Protein AF-J9DFH9-F1 (afdb_monomer)

pLDDT: mean 90.62, std 12.13, range [39.78, 98.56]

Secondary structure (DSSP, 8-state):
-------S-----BHHHHHHHHHHHH-TTT-HHHHHHHHHHHHHHHHHH-S-BGGG--HHHHHHHHHHHHHTT--HHHHHHHHHHHHHHHHHHHHHTT-SS--TTSS------TT----PPPPHHHHHHHHHHHHHH--HHHHHHHHHHHH---HHHHTT-BGGGEE-SSSS-EEEE---SS---SSGGG-EEEE--HHHHHHHHHHHTSS-SBTTTTTB-SS-B-HHHHHHHHHHHHTTTS-TT--HHHHHHHHHHHHHHTT--HHHHHHHHTPPPPSGGGSSSS---HHHHHHHHHTT--

Mean predicted aligned error: 6.85 Å

Radius of gyration: 23.59 Å; Cα contacts (8 Å, |Δi|>4): 397; chains: 1; bounding box: 52×54×64 Å

Organism: NCBI:txid1220535

Solvent-accessible surface area (backbone atoms only — not comparable to full-atom values): 17417 Å² total; per-residue (Å²): 134,84,79,74,74,85,78,81,69,85,71,61,50,37,50,66,55,25,46,52,52,37,44,68,74,66,37,74,94,58,52,68,71,50,53,55,48,52,51,52,48,49,53,59,47,31,77,76,68,51,71,49,36,59,78,72,58,40,54,62,58,44,49,52,50,50,50,56,44,46,74,73,64,50,51,44,72,54,50,53,53,46,45,54,51,54,35,54,28,52,46,49,41,33,62,78,65,65,47,98,66,76,63,36,52,74,78,65,84,74,67,88,53,90,76,70,66,75,80,45,55,45,54,70,72,51,51,48,52,54,45,52,52,23,63,76,68,65,42,76,70,30,31,53,52,25,31,31,49,64,43,23,46,54,70,57,57,61,44,55,32,36,52,89,30,54,47,66,95,54,98,71,28,27,36,55,41,65,76,44,96,39,32,79,64,93,49,76,53,46,53,41,71,37,52,45,46,68,54,15,36,55,21,50,55,58,45,67,72,47,91,59,62,38,59,36,56,96,43,23,50,82,84,41,59,42,50,65,61,52,48,50,57,51,35,64,66,40,56,90,71,48,64,92,81,45,46,76,70,10,31,33,47,27,40,55,52,44,39,50,76,72,65,48,54,68,65,60,50,21,57,53,52,33,45,88,76,86,66,88,80,75,80,68,78,96,72,83,55,63,70,64,52,36,59,56,51,65,77,59,59,125

Nearest PDB structures (foldseek):
  6emy-assembly1_A  TM=7.370E-01  e=5.055E-09  Enterococcus faecalis
  6en1-assembly1_A  TM=7.410E-01  e=6.453E-09  Enterococcus faecalis
  6en0-assembly1_A  TM=7.808E-01  e=1.555E-08  Enterococcus faecalis
  6en2-assembly1_B  TM=7.489E-01  e=2.934E-08  Enterococcus faecalis
  6emy-assembly1_B  TM=7.220E-01  e=2.084E-08  Enterococcus faecalis

Structure (mmCIF, N/CA/C/O backbone):
data_AF-J9DFH9-F1
#
_entry.id   AF-J9DFH9-F1
#
loop_
_atom_site.group_PDB
_atom_site.id
_atom_site.type_symbol
_atom_site.label_atom_id
_atom_site.label_alt_id
_atom_site.label_comp_id
_atom_site.label_asym_id
_atom_site.label_entity_id
_atom_site.label_seq_id
_atom_site.pdbx_PDB_ins_code
_atom_site.Cartn_x
_atom_site.Cartn_y
_atom_site.Cartn_z
_atom_site.occupancy
_atom_site.B_iso_or_equiv
_atom_site.auth_seq_id
_atom_site.auth_comp_id
_atom_site.auth_asym_id
_atom_site.auth_atom_id
_atom_site.pdbx_PDB_model_num
ATOM 1 N N . MET A 1 1 ? 8.201 34.189 -31.954 1.00 51.28 1 MET A N 1
ATOM 2 C CA . MET A 1 1 ? 9.478 33.493 -31.706 1.00 51.28 1 MET A CA 1
ATOM 3 C C . MET A 1 1 ? 9.412 32.175 -32.458 1.00 51.28 1 MET A C 1
ATOM 5 O O . MET A 1 1 ? 8.730 31.260 -32.016 1.00 51.28 1 MET A O 1
ATOM 9 N N . THR A 1 2 ? 9.955 32.137 -33.670 1.00 46.00 2 THR A N 1
ATOM 10 C CA . THR A 1 2 ? 10.001 30.929 -34.501 1.00 46.00 2 THR A CA 1
ATOM 11 C C . THR A 1 2 ? 11.041 30.015 -33.870 1.00 46.00 2 THR A C 1
ATOM 13 O O . THR A 1 2 ? 12.208 30.384 -33.808 1.00 46.00 2 THR A O 1
ATOM 16 N N . LEU A 1 3 ? 10.617 28.883 -33.308 1.00 50.91 3 LEU A N 1
ATOM 17 C CA . LEU A 1 3 ? 11.556 27.882 -32.811 1.00 50.91 3 LEU A CA 1
ATOM 18 C C . LEU A 1 3 ? 12.274 27.309 -34.032 1.00 50.91 3 LEU A C 1
ATOM 20 O O . LEU A 1 3 ? 11.642 26.663 -34.870 1.00 50.91 3 LEU A O 1
ATOM 24 N N . GLU A 1 4 ? 13.565 27.610 -34.167 1.00 48.91 4 GLU A N 1
ATOM 25 C CA . GLU A 1 4 ? 14.419 26.957 -35.152 1.00 48.91 4 GLU A CA 1
ATOM 26 C C . GLU A 1 4 ? 14.286 25.442 -34.966 1.00 48.91 4 GLU A C 1
ATOM 28 O O . GLU A 1 4 ? 14.364 24.927 -33.846 1.00 48.91 4 GLU A O 1
ATOM 33 N N . ARG A 1 5 ? 14.015 24.720 -36.060 1.00 56.97 5 ARG A N 1
ATOM 34 C CA . ARG A 1 5 ? 14.072 23.256 -36.030 1.00 56.97 5 ARG A CA 1
ATOM 35 C C . ARG A 1 5 ? 15.487 22.874 -35.598 1.00 56.97 5 ARG A C 1
ATOM 37 O O . ARG A 1 5 ? 16.418 23.389 -36.214 1.00 56.97 5 ARG A O 1
ATOM 44 N N . PRO A 1 6 ? 15.660 21.959 -34.628 1.00 54.62 6 PRO A N 1
ATOM 45 C CA . PRO A 1 6 ? 16.972 21.412 -34.323 1.00 54.62 6 PRO A CA 1
ATOM 46 C C . PRO A 1 6 ? 17.570 20.852 -35.617 1.00 54.62 6 PRO A C 1
ATOM 48 O O . PRO A 1 6 ? 17.045 19.901 -36.203 1.00 54.62 6 PRO A O 1
ATOM 51 N N . THR A 1 7 ? 18.613 21.501 -36.122 1.00 48.03 7 THR A N 1
ATOM 52 C CA . THR A 1 7 ? 19.359 21.043 -37.289 1.00 48.03 7 THR A CA 1
ATOM 53 C C . THR A 1 7 ? 20.142 19.805 -36.877 1.00 48.03 7 THR A C 1
ATOM 55 O O . THR A 1 7 ? 21.057 19.908 -36.070 1.00 48.03 7 THR A O 1
ATOM 58 N N . SER A 1 8 ? 19.767 18.646 -37.425 1.00 45.00 8 SER A N 1
ATOM 59 C CA . SER A 1 8 ? 20.595 17.430 -37.496 1.00 45.00 8 SER A CA 1
ATOM 60 C C . SER A 1 8 ? 21.297 17.001 -36.193 1.00 45.00 8 SER A C 1
ATOM 62 O O . SER A 1 8 ? 22.482 17.241 -36.011 1.00 45.00 8 SER A O 1
ATOM 64 N N . GLY A 1 9 ? 20.555 16.278 -35.350 1.00 47.06 9 GLY A N 1
ATOM 65 C CA . GLY A 1 9 ? 21.024 15.062 -34.678 1.00 47.06 9 GLY A CA 1
ATOM 66 C C . GLY A 1 9 ? 22.214 15.144 -33.718 1.00 47.06 9 GLY A C 1
ATOM 67 O O . GLY A 1 9 ? 23.298 14.687 -34.054 1.00 47.06 9 GLY A O 1
ATOM 68 N N . GLU A 1 10 ? 21.935 15.400 -32.440 1.00 49.69 10 GLU A N 1
ATOM 69 C CA . GLU A 1 10 ? 22.327 14.388 -31.448 1.00 49.69 10 GLU A CA 1
ATOM 70 C C . GLU A 1 10 ? 21.321 13.232 -31.575 1.00 49.69 10 GLU A C 1
ATOM 72 O O . GLU A 1 10 ? 20.357 13.097 -30.824 1.00 49.69 10 GLU A O 1
ATOM 77 N N . THR A 1 11 ? 21.480 12.432 -32.634 1.00 61.00 11 THR A N 1
ATOM 78 C CA . THR A 1 11 ? 20.656 11.242 -32.931 1.00 61.00 11 THR A CA 1
ATOM 79 C C . THR A 1 11 ? 20.915 10.088 -31.964 1.00 61.00 11 THR A C 1
ATOM 81 O O . THR A 1 11 ? 20.328 9.016 -32.099 1.00 61.00 11 THR A O 1
ATOM 84 N N . SER A 1 12 ? 21.796 10.300 -30.992 1.00 76.56 12 SER A N 1
ATOM 85 C CA . SER A 1 12 ? 22.190 9.343 -29.979 1.00 76.56 12 SER A CA 1
ATOM 86 C C . SER A 1 12 ? 21.982 9.969 -28.606 1.00 76.56 12 SER A C 1
ATOM 88 O O . SER A 1 12 ? 22.699 10.884 -28.226 1.00 76.56 12 SER A O 1
ATOM 90 N N . ILE A 1 13 ? 21.008 9.451 -27.867 1.00 92.25 13 ILE A N 1
ATOM 91 C CA . ILE A 1 13 ? 20.879 9.661 -26.424 1.00 92.25 13 ILE A CA 1
ATOM 92 C C . ILE A 1 13 ? 21.312 8.366 -25.741 1.00 92.25 13 ILE A C 1
ATOM 94 O O . ILE A 1 13 ? 20.919 7.288 -26.192 1.00 92.25 13 ILE A O 1
ATOM 98 N N . SER A 1 14 ? 22.149 8.447 -24.714 1.00 94.56 14 SER A N 1
ATOM 99 C CA . SER A 1 14 ? 22.570 7.292 -23.910 1.00 94.56 14 SER A CA 1
ATOM 100 C C . SER A 1 14 ? 21.451 6.806 -22.983 1.00 94.56 14 SER A C 1
ATOM 102 O O . SER A 1 14 ? 20.434 7.480 -22.768 1.00 94.56 14 SER A O 1
ATOM 104 N N . LEU A 1 15 ? 21.620 5.620 -22.402 1.00 93.12 15 LEU A N 1
ATOM 105 C CA . LEU A 1 15 ? 20.680 5.084 -21.420 1.00 93.12 15 LEU A CA 1
ATOM 106 C C . LEU A 1 15 ? 20.637 5.953 -20.150 1.00 93.12 15 LEU A C 1
ATOM 108 O O . LEU A 1 15 ? 19.553 6.180 -19.596 1.00 93.12 15 LEU A O 1
ATOM 112 N N . SER A 1 16 ? 21.789 6.463 -19.712 1.00 93.81 16 SER A N 1
ATOM 113 C CA . SER A 1 16 ? 21.898 7.369 -18.560 1.00 93.81 16 SER A CA 1
ATOM 114 C C . SER A 1 16 ? 21.195 8.708 -18.805 1.00 93.81 16 SER A C 1
ATOM 116 O O . SER A 1 16 ? 20.391 9.150 -17.980 1.00 93.81 16 SER A O 1
ATOM 118 N N . GLU A 1 17 ? 21.393 9.320 -19.973 1.00 95.06 17 GLU A N 1
ATOM 119 C CA . GLU A 1 17 ? 20.710 10.570 -20.337 1.00 95.06 17 GLU A CA 1
ATOM 120 C C . GLU A 1 17 ? 19.197 10.371 -20.497 1.00 95.06 17 GLU A C 1
ATOM 122 O O . GLU A 1 17 ? 18.405 11.225 -20.090 1.00 95.06 17 GLU A O 1
ATOM 127 N N . ALA A 1 18 ? 18.765 9.223 -21.032 1.00 96.19 18 ALA A N 1
ATOM 128 C CA . ALA A 1 18 ? 17.348 8.878 -21.131 1.00 96.19 18 ALA A CA 1
ATOM 129 C C . ALA A 1 18 ? 16.680 8.793 -19.747 1.00 96.19 18 ALA A C 1
ATOM 131 O O . ALA A 1 18 ? 15.532 9.221 -19.573 1.00 96.19 18 ALA A O 1
ATOM 132 N N . LEU A 1 19 ? 17.393 8.268 -18.747 1.00 96.62 19 LEU A N 1
ATOM 133 C CA . LEU A 1 19 ? 16.939 8.260 -17.359 1.00 96.62 19 LEU A CA 1
ATOM 134 C C . LEU A 1 19 ? 16.815 9.682 -16.802 1.00 96.62 19 LEU A C 1
ATOM 136 O O . LEU A 1 19 ? 15.779 10.004 -16.214 1.00 96.62 19 LEU A O 1
ATOM 140 N N . ASP A 1 20 ? 17.816 10.536 -16.999 1.00 96.00 20 ASP A N 1
ATOM 141 C CA . ASP A 1 20 ? 17.774 11.916 -16.506 1.00 96.00 20 ASP A CA 1
ATOM 142 C C . ASP A 1 20 ? 16.657 12.729 -17.182 1.00 96.00 20 ASP A C 1
ATOM 144 O O . ASP A 1 20 ? 15.906 13.440 -16.503 1.00 96.00 20 ASP A O 1
ATOM 148 N N . LEU A 1 21 ? 16.443 12.539 -18.489 1.00 95.50 21 LEU A N 1
ATOM 149 C CA . LEU A 1 21 ? 15.290 13.069 -19.225 1.00 95.50 21 LEU A CA 1
ATOM 150 C C . LEU A 1 21 ? 13.967 12.610 -18.594 1.00 95.50 21 LEU A C 1
ATOM 152 O O . LEU A 1 21 ? 13.071 13.423 -18.340 1.00 95.50 21 LEU A O 1
ATOM 156 N N . TYR A 1 22 ? 13.843 11.315 -18.301 1.00 96.50 22 TYR A N 1
ATOM 157 C CA . TYR A 1 22 ? 12.650 10.748 -17.680 1.00 96.50 22 TYR A CA 1
ATOM 158 C C . TYR A 1 22 ? 12.387 11.315 -16.285 1.00 96.50 22 TYR A C 1
ATOM 160 O O . TYR A 1 22 ? 11.247 11.669 -15.968 1.00 96.50 22 TYR A O 1
ATOM 168 N N . LEU A 1 23 ? 13.418 11.445 -15.455 1.00 95.94 23 LEU A N 1
ATOM 169 C CA . LEU A 1 23 ? 13.294 12.018 -14.117 1.00 95.94 23 LEU A CA 1
ATOM 170 C C . LEU A 1 23 ? 12.928 13.502 -14.174 1.00 95.94 23 LEU A C 1
ATOM 172 O O . LEU A 1 23 ? 12.025 13.928 -13.451 1.00 95.94 23 LEU A O 1
ATOM 176 N N . ARG A 1 24 ? 13.531 14.264 -15.088 1.00 94.88 24 ARG A N 1
ATOM 177 C CA . ARG A 1 24 ? 13.210 15.680 -15.301 1.00 94.88 24 ARG A CA 1
ATOM 178 C C . ARG A 1 24 ? 11.755 15.884 -15.727 1.00 94.88 24 ARG A C 1
ATOM 180 O O . ARG A 1 24 ? 11.070 16.736 -15.167 1.00 94.88 24 ARG A O 1
ATOM 187 N N . LEU A 1 25 ? 11.261 15.093 -16.683 1.00 93.62 25 LEU A N 1
ATOM 188 C CA . LEU A 1 25 ? 9.919 15.282 -17.254 1.00 93.62 25 LEU A CA 1
ATOM 189 C C . LEU A 1 25 ? 8.797 14.601 -16.457 1.00 93.62 25 LEU A C 1
ATOM 191 O O . LEU A 1 25 ? 7.681 15.119 -16.390 1.00 93.62 25 LEU A O 1
ATOM 195 N N . LYS A 1 26 ? 9.048 13.425 -15.871 1.00 92.50 26 LYS A N 1
ATOM 196 C CA . LYS A 1 26 ? 8.022 12.613 -15.186 1.00 92.50 26 LYS A CA 1
ATOM 197 C C . LYS A 1 26 ? 8.200 12.545 -13.672 1.00 92.50 26 LYS A C 1
ATOM 199 O O . LYS A 1 26 ? 7.275 12.089 -12.997 1.00 92.50 26 LYS A O 1
ATOM 204 N N . GLY A 1 27 ? 9.341 12.977 -13.134 1.00 88.00 27 GLY A N 1
ATOM 205 C CA . GLY A 1 27 ? 9.648 12.909 -11.703 1.00 88.00 27 GLY A CA 1
ATOM 206 C C . GLY A 1 27 ? 8.948 13.966 -10.853 1.00 88.00 27 GLY A C 1
ATOM 207 O O . GLY A 1 27 ? 8.735 13.728 -9.660 1.00 88.00 27 GLY A O 1
ATOM 208 N N . ASN A 1 28 ? 8.518 15.087 -11.446 1.00 86.75 28 ASN A N 1
ATOM 209 C CA . ASN A 1 28 ? 7.873 16.162 -10.694 1.00 86.75 28 ASN A CA 1
ATOM 210 C C . ASN A 1 28 ? 6.652 15.644 -9.902 1.00 86.75 28 ASN A C 1
ATOM 212 O O . ASN A 1 28 ? 5.739 15.014 -10.441 1.00 86.75 28 ASN A O 1
ATOM 216 N N . GLY A 1 29 ? 6.661 15.866 -8.586 1.00 78.50 29 GLY A N 1
ATOM 217 C CA . GLY A 1 29 ? 5.603 15.435 -7.669 1.00 78.50 29 GLY A CA 1
ATOM 218 C C . GLY A 1 29 ? 5.522 13.927 -7.361 1.00 78.50 29 GLY A C 1
ATOM 219 O O . GLY A 1 29 ? 4.639 13.536 -6.583 1.00 78.50 29 GLY A O 1
ATOM 220 N N . LYS A 1 30 ? 6.409 13.076 -7.907 1.00 80.69 30 LYS A N 1
ATOM 221 C CA . LYS A 1 30 ? 6.407 11.609 -7.686 1.00 80.69 30 LYS A CA 1
ATOM 222 C C . LYS A 1 30 ? 7.189 11.151 -6.444 1.00 80.69 30 LYS A C 1
ATOM 224 O O . LYS A 1 30 ? 6.882 10.084 -5.912 1.00 80.69 30 LYS A O 1
ATOM 229 N N . GLY A 1 31 ? 8.120 11.970 -5.949 1.00 81.88 31 GLY A N 1
ATOM 230 C CA . GLY A 1 31 ? 8.894 11.739 -4.719 1.00 81.88 31 GLY A CA 1
ATOM 231 C C . GLY A 1 31 ? 10.076 10.768 -4.868 1.00 81.88 31 GLY A C 1
ATOM 232 O O . GLY A 1 31 ? 10.194 10.052 -5.859 1.00 81.88 31 GLY A O 1
ATOM 233 N N . GLU A 1 32 ? 10.932 10.703 -3.844 1.00 85.75 32 GLU A N 1
ATOM 234 C CA . GLU A 1 32 ? 12.225 9.983 -3.861 1.00 85.75 32 GLU A CA 1
ATOM 235 C C . GLU A 1 32 ? 12.123 8.492 -4.217 1.00 85.75 32 GLU A C 1
ATOM 237 O O . GL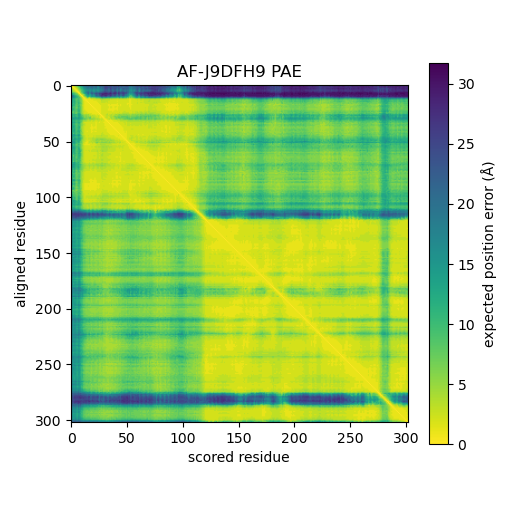U A 1 32 ? 12.999 7.922 -4.863 1.00 85.75 32 GLU A O 1
ATOM 242 N N . ALA A 1 33 ? 11.046 7.819 -3.799 1.00 86.12 33 ALA A N 1
ATOM 243 C CA . ALA A 1 33 ? 10.877 6.392 -4.063 1.00 86.12 33 ALA A CA 1
ATOM 244 C C . ALA A 1 33 ? 10.708 6.086 -5.560 1.00 86.12 33 ALA A C 1
ATOM 246 O O . ALA A 1 33 ? 11.132 5.018 -6.010 1.00 86.12 33 ALA A O 1
ATOM 247 N N . PHE A 1 34 ? 10.091 7.002 -6.315 1.00 89.94 34 PHE A N 1
ATOM 248 C CA . PHE A 1 34 ? 9.955 6.890 -7.765 1.00 89.94 34 PHE A CA 1
ATOM 249 C C . PHE A 1 34 ? 11.321 7.008 -8.435 1.00 89.94 34 PHE A C 1
ATOM 251 O O . PHE A 1 34 ? 11.704 6.108 -9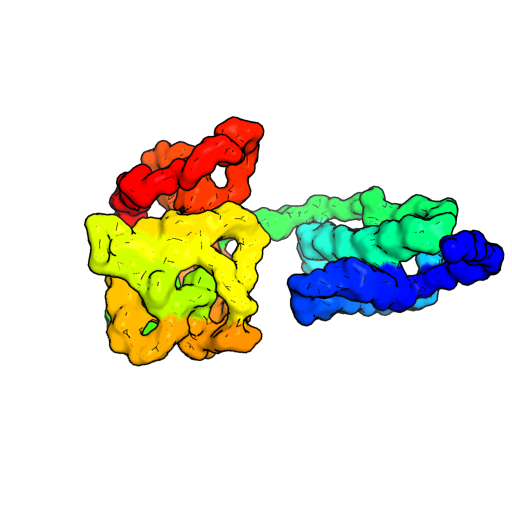.181 1.00 89.94 34 PHE A O 1
ATOM 258 N N . GLU A 1 35 ? 12.075 8.053 -8.089 1.00 93.56 35 GLU A N 1
ATOM 259 C CA . GLU A 1 35 ? 13.414 8.288 -8.628 1.00 93.56 35 GLU A CA 1
ATOM 260 C C . GLU A 1 35 ? 14.351 7.119 -8.326 1.00 93.56 35 GLU A C 1
ATOM 262 O O . GLU A 1 35 ? 14.889 6.507 -9.245 1.00 93.56 35 GLU A O 1
ATOM 267 N N . ARG A 1 36 ? 14.453 6.714 -7.056 1.00 93.31 36 ARG A N 1
ATOM 268 C CA . ARG A 1 36 ? 15.283 5.574 -6.646 1.00 93.31 36 ARG A CA 1
ATOM 269 C C . ARG A 1 36 ? 14.919 4.288 -7.389 1.00 93.31 36 ARG A C 1
ATOM 271 O O . ARG A 1 36 ? 15.791 3.480 -7.683 1.00 93.31 36 ARG A O 1
ATOM 278 N N . THR A 1 37 ? 13.633 4.070 -7.673 1.00 93.31 37 THR A N 1
ATOM 279 C CA . THR A 1 37 ? 13.196 2.884 -8.424 1.00 93.31 37 THR A CA 1
ATOM 280 C C . THR A 1 37 ? 13.625 2.959 -9.886 1.00 93.31 37 THR A C 1
ATOM 282 O O . THR A 1 37 ? 14.102 1.955 -10.411 1.00 93.31 37 THR A O 1
ATOM 285 N N . ALA A 1 38 ? 13.469 4.119 -10.530 1.00 95.00 38 ALA A N 1
ATOM 286 C CA . ALA A 1 38 ? 13.895 4.331 -11.909 1.00 95.00 38 ALA A CA 1
ATOM 287 C C . ALA A 1 38 ? 15.416 4.163 -12.049 1.00 95.00 38 ALA A C 1
ATOM 289 O O . ALA A 1 38 ? 15.843 3.342 -12.859 1.00 95.00 38 ALA A O 1
ATOM 290 N N . ARG A 1 39 ? 16.201 4.833 -11.187 1.00 96.00 39 ARG A N 1
ATOM 291 C CA . ARG A 1 39 ? 17.669 4.719 -11.146 1.00 96.00 39 ARG A CA 1
ATOM 292 C C . ARG A 1 39 ? 18.112 3.272 -10.967 1.00 96.00 39 ARG A C 1
ATOM 294 O O . ARG A 1 39 ? 18.773 2.733 -11.840 1.00 96.00 39 ARG A O 1
ATOM 301 N N . ARG A 1 40 ? 17.610 2.585 -9.935 1.00 95.56 40 ARG A N 1
ATOM 302 C CA . ARG A 1 40 ? 17.948 1.176 -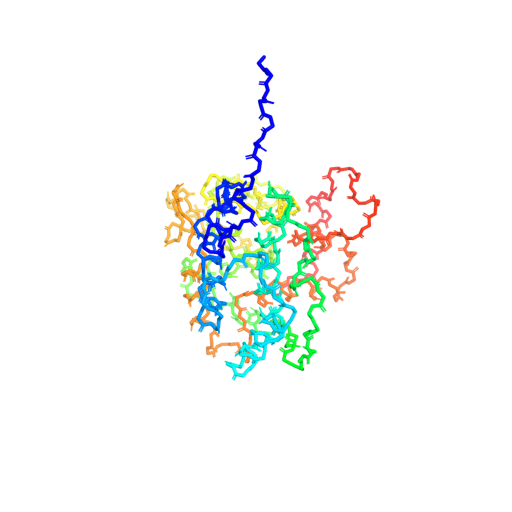9.674 1.00 95.56 40 ARG A CA 1
ATOM 303 C C . ARG A 1 40 ? 17.637 0.254 -10.857 1.00 95.56 40 ARG A C 1
ATOM 305 O O . ARG A 1 40 ? 18.385 -0.679 -11.118 1.00 95.56 40 ARG A O 1
ATOM 312 N N . ASN A 1 41 ? 16.496 0.438 -11.524 1.00 95.12 41 ASN A N 1
ATOM 313 C CA . ASN A 1 41 ? 16.130 -0.425 -12.649 1.00 95.12 41 ASN A CA 1
ATOM 314 C C . ASN A 1 41 ? 17.054 -0.190 -13.857 1.00 95.12 41 ASN A C 1
ATOM 316 O O . ASN A 1 41 ? 17.394 -1.153 -14.537 1.00 95.12 41 ASN A O 1
ATOM 320 N N . ILE A 1 42 ? 17.471 1.057 -14.095 1.00 95.50 42 ILE A N 1
ATOM 321 C CA . ILE A 1 42 ? 18.443 1.396 -15.140 1.00 95.50 42 ILE A CA 1
ATOM 322 C C . ILE A 1 42 ? 19.843 0.913 -14.769 1.00 95.50 42 ILE A C 1
ATOM 324 O O . ILE A 1 42 ? 20.455 0.256 -15.592 1.00 95.50 42 ILE A O 1
ATOM 328 N N . GLU A 1 43 ? 20.308 1.111 -13.535 1.00 94.19 43 GLU A N 1
ATOM 329 C CA . GLU A 1 43 ? 21.592 0.583 -13.040 1.00 94.19 43 GLU A CA 1
ATOM 330 C C . GLU A 1 43 ? 21.691 -0.940 -13.208 1.00 94.19 43 GLU A C 1
ATOM 332 O O . GLU A 1 43 ? 22.730 -1.471 -13.588 1.00 94.19 43 GLU A O 1
ATOM 337 N N . GLN A 1 44 ? 20.594 -1.663 -12.958 1.00 93.25 44 GLN A N 1
ATOM 338 C CA . GLN A 1 44 ? 20.548 -3.108 -13.185 1.00 93.25 44 GLN A CA 1
ATOM 339 C C . GLN A 1 44 ? 20.693 -3.476 -14.659 1.00 93.25 44 GLN A C 1
ATOM 341 O O . GLN A 1 44 ? 21.344 -4.471 -14.960 1.00 93.25 44 GLN A O 1
ATOM 346 N N . PHE A 1 45 ? 20.069 -2.715 -15.558 1.00 94.75 45 PHE A N 1
ATOM 347 C CA . PHE A 1 45 ? 20.189 -2.956 -16.992 1.00 94.75 45 PHE A CA 1
ATOM 348 C C . PHE A 1 45 ? 21.577 -2.565 -17.506 1.00 94.75 45 PHE A C 1
ATOM 350 O O . PHE A 1 45 ? 22.211 -3.349 -18.206 1.00 94.75 45 PHE A O 1
ATOM 357 N N . TYR A 1 46 ? 22.090 -1.423 -17.050 1.00 92.19 46 TYR A N 1
ATOM 358 C CA . TYR A 1 46 ? 23.439 -0.938 -17.312 1.00 92.19 46 TYR A CA 1
ATOM 359 C C . TYR A 1 46 ? 24.493 -1.987 -16.954 1.00 92.19 46 TYR A C 1
ATOM 361 O O . TYR A 1 46 ? 25.413 -2.238 -17.720 1.00 92.19 46 TYR A O 1
ATOM 369 N N . ALA A 1 47 ? 24.348 -2.666 -15.815 1.00 90.00 47 ALA A N 1
ATOM 370 C CA . ALA A 1 47 ? 25.284 -3.713 -15.408 1.00 90.00 47 ALA A CA 1
ATOM 371 C C . ALA A 1 47 ? 25.354 -4.911 -16.382 1.00 90.00 47 ALA A C 1
ATOM 373 O O . ALA A 1 47 ? 26.310 -5.679 -16.315 1.00 90.00 47 ALA A O 1
ATOM 374 N N . VAL A 1 48 ? 24.355 -5.088 -17.256 1.00 89.81 48 VAL A N 1
ATOM 375 C CA . VAL A 1 48 ? 24.306 -6.172 -18.252 1.00 89.81 48 VAL A CA 1
ATOM 376 C C . VAL A 1 48 ? 24.798 -5.710 -19.624 1.00 89.81 48 VAL A C 1
ATOM 378 O O . VAL A 1 48 ? 25.460 -6.488 -20.304 1.00 89.81 48 VAL A O 1
ATOM 381 N N . VAL A 1 49 ? 24.488 -4.474 -20.035 1.00 89.25 49 VAL A N 1
ATOM 382 C CA . VAL A 1 49 ? 24.727 -4.000 -21.417 1.00 89.25 49 VAL A CA 1
ATOM 383 C C . VAL A 1 49 ? 25.586 -2.734 -21.532 1.00 89.25 49 VAL A C 1
ATOM 385 O O . VAL A 1 49 ? 25.859 -2.283 -22.639 1.00 89.25 49 VAL A O 1
ATOM 388 N N . GLY A 1 50 ? 26.019 -2.149 -20.414 1.00 90.31 50 GLY A N 1
ATOM 389 C CA . GLY A 1 50 ? 26.725 -0.865 -20.365 1.00 90.31 50 GLY A CA 1
ATOM 390 C C . GLY A 1 50 ? 25.800 0.343 -20.556 1.00 90.31 50 GLY A C 1
ATOM 391 O O . GLY A 1 50 ? 24.633 0.311 -20.165 1.00 90.31 50 GLY A O 1
ATOM 392 N N . ASP A 1 51 ? 26.327 1.406 -21.170 1.00 90.31 51 ASP A N 1
ATOM 393 C CA . ASP A 1 51 ? 25.591 2.640 -21.500 1.00 90.31 51 ASP A CA 1
ATOM 394 C C . ASP A 1 51 ? 25.411 2.814 -23.019 1.00 90.31 51 ASP A C 1
ATOM 396 O O . ASP A 1 51 ? 25.975 3.737 -23.611 1.00 90.31 51 ASP A O 1
ATOM 400 N N . PRO A 1 52 ? 24.702 1.899 -23.701 1.00 88.62 52 PRO A N 1
ATOM 401 C CA . PRO A 1 52 ? 24.534 1.999 -25.143 1.00 88.62 52 PRO A CA 1
ATOM 402 C C . PRO A 1 52 ? 23.695 3.226 -25.499 1.00 88.62 52 PRO A C 1
ATOM 404 O O . PRO A 1 52 ? 22.856 3.688 -24.709 1.00 88.62 52 PRO A O 1
ATOM 407 N N . SER A 1 53 ? 23.845 3.711 -26.731 1.00 93.31 53 SER A N 1
ATOM 408 C CA . SER A 1 53 ? 22.859 4.649 -27.246 1.00 93.31 53 SER A CA 1
ATOM 409 C C . SER A 1 53 ? 21.497 3.960 -27.330 1.00 93.31 53 SER A C 1
ATOM 411 O O . SER A 1 53 ? 21.389 2.804 -27.741 1.00 93.31 53 SER A O 1
ATOM 413 N N . ILE A 1 54 ? 20.423 4.677 -27.001 1.00 94.38 54 ILE A N 1
ATOM 414 C CA . ILE A 1 54 ? 19.056 4.172 -27.143 1.00 94.38 54 ILE A CA 1
ATOM 415 C C . ILE A 1 54 ? 18.797 3.676 -28.572 1.00 94.38 54 ILE A C 1
ATOM 417 O O . ILE A 1 54 ? 18.100 2.678 -28.734 1.00 94.38 54 ILE A O 1
ATOM 421 N N . GLY A 1 55 ? 19.383 4.324 -29.588 1.00 92.38 55 GLY A N 1
ATOM 422 C CA . GLY A 1 55 ? 19.271 3.920 -30.994 1.00 92.38 55 GLY A CA 1
ATOM 423 C C . GLY A 1 55 ? 19.916 2.569 -31.331 1.00 92.38 55 GLY A C 1
ATOM 424 O O . GLY A 1 55 ? 19.535 1.951 -32.321 1.00 92.38 55 GLY A O 1
ATOM 425 N N . GLU A 1 56 ? 20.852 2.097 -30.507 1.00 91.75 56 GLU A N 1
ATOM 426 C CA . GLU A 1 56 ? 21.595 0.844 -30.697 1.00 91.75 56 GLU A CA 1
ATOM 427 C C . GLU A 1 56 ? 20.974 -0.329 -29.932 1.00 91.75 56 GLU A C 1
ATOM 429 O O . GLU A 1 56 ? 21.339 -1.481 -30.159 1.00 91.75 56 GLU A O 1
ATOM 434 N N . LEU A 1 57 ? 20.019 -0.056 -29.036 1.00 93.62 57 LEU A N 1
ATOM 435 C CA . LEU A 1 57 ? 19.377 -1.092 -28.241 1.00 93.62 57 LEU A CA 1
ATOM 436 C C . LEU A 1 57 ? 18.600 -2.072 -29.123 1.00 93.62 57 LEU A C 1
ATOM 438 O O . LEU A 1 57 ? 17.750 -1.697 -29.939 1.00 93.62 57 LEU A O 1
ATOM 442 N N . THR A 1 58 ? 18.807 -3.357 -28.867 1.00 93.94 58 THR A N 1
ATOM 443 C CA . THR A 1 58 ? 18.165 -4.446 -29.598 1.00 93.94 58 THR A CA 1
ATOM 444 C C . THR A 1 58 ? 17.204 -5.236 -28.717 1.00 93.94 58 THR A C 1
ATOM 446 O O . THR A 1 58 ? 17.242 -5.216 -27.484 1.00 93.94 58 THR A O 1
ATOM 449 N N . SER A 1 59 ? 16.312 -5.996 -29.357 1.00 93.94 59 SER A N 1
ATOM 450 C CA . SER A 1 59 ? 15.456 -6.944 -28.630 1.00 93.94 59 SER A CA 1
ATOM 451 C C . SER A 1 59 ? 16.253 -8.055 -27.930 1.00 93.94 59 SER A C 1
ATOM 453 O O . SER A 1 59 ? 15.770 -8.602 -26.937 1.00 93.94 59 SER A O 1
ATOM 455 N N . ALA A 1 60 ? 17.472 -8.350 -28.402 1.00 93.50 60 ALA A N 1
ATOM 456 C CA . ALA A 1 60 ? 18.377 -9.305 -27.773 1.00 93.50 60 ALA A CA 1
ATOM 457 C C . ALA A 1 60 ? 18.893 -8.778 -26.428 1.00 93.50 60 ALA A C 1
ATOM 459 O O . ALA A 1 60 ? 18.850 -9.514 -25.449 1.00 93.50 60 ALA A O 1
ATOM 460 N N . ASP A 1 61 ? 19.245 -7.493 -26.333 1.00 94.62 61 ASP A N 1
ATOM 461 C CA . ASP A 1 61 ? 19.655 -6.857 -25.069 1.00 94.62 61 ASP A CA 1
ATOM 462 C C . ASP A 1 61 ? 18.559 -6.961 -24.006 1.00 94.62 61 ASP A C 1
ATOM 464 O O . ASP A 1 61 ? 18.792 -7.333 -22.852 1.00 94.62 61 ASP A O 1
ATOM 468 N N . ALA A 1 62 ? 17.317 -6.696 -24.417 1.00 95.56 62 ALA A N 1
ATOM 469 C CA . ALA A 1 62 ? 16.165 -6.804 -23.537 1.00 95.56 62 ALA A CA 1
ATOM 470 C C . ALA A 1 62 ? 15.866 -8.268 -23.144 1.00 95.56 62 ALA A C 1
ATOM 472 O O . ALA A 1 62 ? 15.426 -8.519 -22.021 1.00 95.56 62 ALA A O 1
ATOM 473 N N . ALA A 1 63 ? 16.114 -9.244 -24.024 1.00 95.44 63 ALA A N 1
ATOM 474 C CA . ALA A 1 63 ? 15.993 -10.668 -23.702 1.00 95.44 63 ALA A CA 1
ATOM 475 C C . ALA A 1 63 ? 17.087 -11.130 -22.721 1.00 95.44 63 ALA A C 1
ATOM 477 O O . ALA A 1 63 ? 16.758 -11.733 -21.700 1.00 95.44 63 ALA A O 1
ATOM 478 N N . SER A 1 64 ? 18.347 -10.758 -22.956 1.00 94.50 64 SER A N 1
ATOM 479 C CA . SER A 1 64 ? 19.474 -11.043 -22.057 1.00 94.50 64 SER A CA 1
ATOM 480 C C . SER A 1 64 ? 19.241 -10.461 -20.664 1.00 94.50 64 SER A C 1
ATOM 482 O O . SER A 1 64 ? 19.453 -11.132 -19.655 1.00 94.50 64 SER A O 1
ATOM 484 N N . PHE A 1 65 ? 18.709 -9.237 -20.582 1.00 96.31 65 PHE A N 1
ATOM 485 C CA . PHE A 1 65 ? 18.357 -8.638 -19.298 1.00 96.31 65 PHE A CA 1
ATOM 486 C C . PHE A 1 65 ? 17.226 -9.386 -18.578 1.00 96.31 65 PHE A C 1
ATOM 488 O O . PHE A 1 65 ? 17.273 -9.556 -17.358 1.00 96.31 65 PHE A O 1
ATOM 495 N N . ARG A 1 66 ? 16.207 -9.864 -19.307 1.00 96.25 66 ARG A N 1
ATOM 496 C CA . ARG A 1 66 ? 15.150 -10.710 -18.724 1.00 96.25 66 ARG A CA 1
ATOM 497 C C . ARG A 1 66 ? 15.765 -11.963 -18.109 1.00 96.25 66 ARG A C 1
ATOM 499 O O . ARG A 1 66 ? 15.434 -12.274 -16.964 1.00 96.25 66 ARG A O 1
ATOM 506 N N . ASP A 1 67 ? 16.614 -12.653 -18.860 1.00 94.94 67 ASP A N 1
ATOM 507 C CA . ASP A 1 67 ? 17.207 -13.924 -18.439 1.00 94.94 67 ASP A CA 1
ATOM 508 C C . ASP A 1 67 ? 18.101 -13.712 -17.214 1.00 94.94 67 ASP A C 1
ATOM 510 O O . ASP A 1 67 ? 17.893 -14.370 -16.196 1.00 94.94 67 ASP A O 1
ATOM 514 N N . HIS A 1 68 ? 18.920 -12.656 -17.216 1.00 94.75 68 HIS A N 1
ATOM 515 C CA . HIS A 1 68 ? 19.693 -12.227 -16.049 1.00 94.75 68 HIS A CA 1
ATOM 516 C C . HIS A 1 68 ? 18.823 -11.997 -14.795 1.00 94.75 68 HIS A C 1
ATOM 518 O O . HIS A 1 68 ? 19.173 -12.414 -13.687 1.00 94.75 68 HIS A O 1
ATOM 524 N N . LEU A 1 69 ? 17.664 -11.336 -14.925 1.00 94.69 69 LEU A N 1
ATOM 525 C CA . LEU A 1 69 ? 16.762 -11.126 -13.784 1.00 94.69 69 LEU A CA 1
ATOM 526 C C . LEU A 1 69 ? 16.122 -12.434 -13.288 1.00 94.69 69 LEU A C 1
ATOM 528 O O . LEU A 1 69 ? 15.925 -12.594 -12.079 1.00 94.69 69 LEU A O 1
ATOM 532 N N . ILE A 1 70 ? 15.783 -13.352 -14.195 1.00 93.69 70 ILE A N 1
ATOM 533 C CA . ILE A 1 70 ? 15.199 -14.657 -13.853 1.00 93.69 70 ILE A CA 1
ATOM 534 C C . ILE A 1 70 ? 16.238 -15.549 -13.164 1.00 93.69 70 ILE A C 1
ATOM 536 O O . ILE A 1 70 ? 15.924 -16.136 -12.128 1.00 93.69 70 ILE A O 1
ATOM 540 N N . GLU A 1 71 ? 17.472 -15.597 -13.668 1.00 93.69 71 GLU A N 1
ATOM 541 C CA . GLU A 1 71 ? 18.597 -16.340 -13.076 1.00 93.69 71 GLU A CA 1
ATOM 542 C C . GLU A 1 71 ? 18.915 -15.860 -11.658 1.00 93.69 71 GLU A C 1
ATOM 544 O O . GLU A 1 71 ? 19.156 -16.661 -10.754 1.00 93.69 71 GLU A O 1
ATOM 549 N N . ARG A 1 72 ? 18.787 -14.552 -11.409 1.00 92.88 72 ARG A N 1
ATOM 550 C CA . ARG A 1 72 ? 18.863 -13.963 -10.061 1.00 92.88 72 ARG A CA 1
ATOM 551 C C . ARG A 1 72 ? 17.683 -14.317 -9.151 1.00 92.88 72 ARG A C 1
ATOM 553 O O . ARG A 1 72 ? 17.617 -13.857 -8.009 1.00 92.88 72 ARG A O 1
ATOM 560 N N . GLY A 1 73 ? 16.728 -15.099 -9.640 1.00 90.81 73 GLY A N 1
ATOM 561 C CA . GLY A 1 73 ? 15.605 -15.616 -8.875 1.00 90.81 73 GLY A CA 1
ATOM 562 C C . GLY A 1 73 ? 14.455 -14.629 -8.696 1.00 90.81 73 GLY A C 1
ATOM 563 O O . GLY A 1 73 ? 13.611 -14.860 -7.823 1.00 90.81 73 GLY A O 1
ATOM 564 N N . LEU A 1 74 ? 14.366 -13.548 -9.482 1.00 92.25 74 LEU A N 1
ATOM 565 C CA . LEU A 1 74 ? 13.211 -12.651 -9.405 1.00 92.25 74 LEU A CA 1
ATOM 566 C C . LEU A 1 74 ? 11.944 -13.362 -9.892 1.00 92.25 74 LEU A C 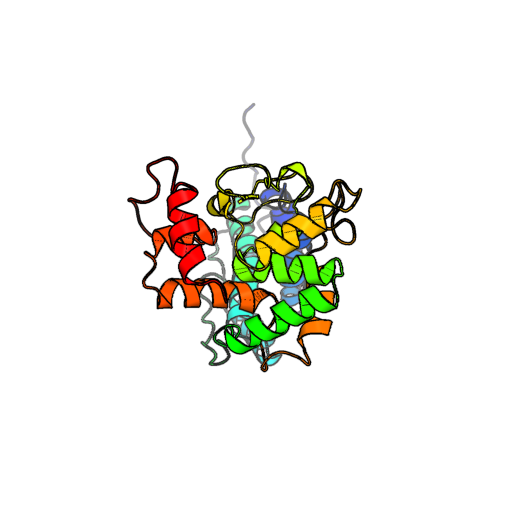1
ATOM 568 O O . LEU A 1 74 ? 11.946 -14.074 -10.887 1.00 92.25 74 LEU A O 1
ATOM 572 N N . ALA A 1 75 ? 10.829 -13.113 -9.204 1.00 91.44 75 ALA A N 1
ATOM 573 C CA . ALA A 1 75 ? 9.523 -13.555 -9.680 1.00 91.44 75 ALA A CA 1
ATOM 574 C C . ALA A 1 75 ? 9.121 -12.819 -10.971 1.00 91.44 75 ALA A C 1
ATOM 576 O O . ALA A 1 75 ? 9.406 -11.622 -11.115 1.00 91.44 75 ALA A O 1
ATOM 577 N N . SER A 1 76 ? 8.354 -13.460 -11.850 1.00 92.44 76 SER A N 1
ATOM 578 C CA . SER A 1 76 ? 7.920 -12.907 -13.139 1.00 92.44 76 SER A CA 1
ATOM 579 C C . SER A 1 76 ? 7.162 -11.592 -12.988 1.00 92.44 76 SER A C 1
ATOM 581 O O . SER A 1 76 ? 7.301 -10.683 -13.806 1.00 92.44 76 SER A O 1
ATOM 583 N N . SER A 1 77 ? 6.400 -11.421 -11.902 1.00 90.62 77 SER A N 1
ATOM 584 C CA . SER A 1 77 ? 5.745 -10.139 -11.602 1.00 90.62 77 SER A CA 1
ATOM 585 C C . SER A 1 77 ? 6.740 -9.007 -11.303 1.00 90.62 77 SER A C 1
ATOM 587 O O . SER A 1 77 ? 6.471 -7.851 -11.630 1.00 90.62 77 SER A O 1
ATOM 589 N N . SER A 1 78 ? 7.882 -9.316 -10.683 1.00 91.94 78 SER A N 1
ATOM 590 C CA . SER A 1 78 ? 8.960 -8.360 -10.413 1.00 91.94 78 SER A CA 1
ATOM 591 C C . SER A 1 78 ? 9.710 -8.005 -11.691 1.00 91.94 78 SER A C 1
ATOM 593 O O . SER A 1 78 ? 9.924 -6.818 -11.935 1.00 91.94 78 SER A O 1
ATOM 595 N N . VAL A 1 79 ? 10.003 -8.998 -12.537 1.00 94.75 79 VAL A N 1
ATOM 596 C CA . VAL A 1 79 ? 10.588 -8.786 -13.871 1.00 94.75 79 VAL A CA 1
ATOM 597 C C . VAL A 1 79 ? 9.682 -7.874 -14.704 1.00 94.75 79 VAL A C 1
ATOM 599 O O . VAL A 1 79 ? 10.121 -6.821 -15.159 1.00 94.75 79 VAL A O 1
ATOM 602 N N . LYS A 1 80 ? 8.377 -8.177 -14.788 1.00 94.75 80 LYS A N 1
ATOM 603 C CA . LYS A 1 80 ? 7.382 -7.343 -15.495 1.00 94.75 80 LYS A CA 1
ATOM 604 C C . LYS A 1 80 ? 7.377 -5.886 -15.018 1.00 94.75 80 LYS A C 1
ATOM 606 O O . LYS A 1 80 ? 7.268 -4.980 -15.842 1.00 94.75 80 LYS A O 1
ATOM 611 N N . ARG A 1 81 ? 7.511 -5.638 -13.707 1.00 92.69 81 ARG A N 1
ATOM 612 C CA . ARG A 1 81 ? 7.581 -4.271 -13.152 1.00 92.69 81 ARG A CA 1
ATOM 613 C C . ARG A 1 81 ? 8.876 -3.548 -13.526 1.00 92.69 81 ARG A C 1
ATOM 615 O O . ARG A 1 81 ? 8.814 -2.364 -13.844 1.00 92.69 81 ARG A O 1
ATOM 622 N N . CYS A 1 82 ? 10.015 -4.240 -13.499 1.00 95.38 82 CYS A N 1
ATOM 623 C CA . CYS A 1 82 ? 11.292 -3.679 -13.945 1.00 95.38 82 CYS A CA 1
ATOM 624 C C . CYS A 1 82 ? 11.216 -3.281 -15.431 1.00 95.38 82 CYS A C 1
ATOM 626 O O . CYS A 1 82 ? 11.437 -2.120 -15.775 1.00 95.38 82 CYS A O 1
ATOM 628 N N . PHE A 1 83 ? 10.741 -4.195 -16.283 1.00 96.56 83 PHE A N 1
ATOM 629 C CA . PHE A 1 83 ? 10.554 -3.959 -17.718 1.00 96.56 83 PHE A CA 1
ATOM 630 C C . PHE A 1 83 ? 9.584 -2.816 -18.015 1.00 96.56 83 PHE A C 1
ATOM 632 O O . PHE A 1 83 ? 9.837 -2.025 -18.915 1.00 96.56 83 PHE A O 1
ATOM 639 N N . ALA A 1 84 ? 8.489 -2.681 -17.261 1.00 95.62 84 ALA A N 1
ATOM 640 C CA . ALA A 1 84 ? 7.560 -1.564 -17.439 1.00 95.62 84 ALA A CA 1
ATOM 641 C C . ALA A 1 84 ? 8.219 -0.198 -17.159 1.00 95.62 84 ALA A C 1
ATOM 643 O O . ALA A 1 84 ? 7.931 0.780 -17.852 1.00 95.62 84 ALA A O 1
ATOM 644 N N . SER A 1 85 ? 9.115 -0.141 -16.168 1.00 95.44 85 SER A N 1
ATOM 645 C CA . SER A 1 85 ? 9.884 1.063 -15.836 1.00 95.44 85 SER A CA 1
ATOM 646 C C . SER A 1 85 ? 10.849 1.427 -16.961 1.00 95.44 85 SER A C 1
ATOM 648 O O . SER A 1 85 ? 10.781 2.543 -17.468 1.00 95.44 85 SER A O 1
ATOM 650 N N . ILE A 1 86 ? 11.697 0.483 -17.384 1.00 96.44 86 ILE A N 1
ATOM 651 C CA . ILE A 1 86 ? 12.696 0.714 -18.441 1.00 96.44 86 ILE A CA 1
ATOM 652 C C . ILE A 1 86 ? 12.003 1.048 -19.762 1.00 96.44 86 ILE A C 1
ATOM 654 O O . ILE A 1 86 ? 12.355 2.025 -20.413 1.00 96.44 86 ILE A O 1
ATOM 658 N N . ARG A 1 87 ? 10.930 0.325 -20.110 1.00 97.06 87 ARG A N 1
ATOM 659 C CA . ARG A 1 87 ? 10.114 0.623 -21.293 1.00 97.06 87 ARG A CA 1
ATOM 660 C C . ARG A 1 87 ? 9.619 2.066 -21.291 1.00 97.06 87 ARG A C 1
ATOM 662 O O . ARG A 1 87 ? 9.696 2.714 -22.323 1.00 97.06 87 ARG A O 1
ATOM 669 N N . SER A 1 88 ? 9.135 2.571 -20.156 1.00 96.38 88 SER A N 1
ATOM 670 C CA . SER A 1 88 ? 8.644 3.953 -20.056 1.00 96.38 88 SER A CA 1
ATOM 671 C C . SER A 1 88 ? 9.756 4.986 -20.264 1.00 96.38 88 SER A C 1
ATOM 673 O O . SER A 1 88 ? 9.507 6.013 -20.888 1.00 96.38 88 SER A O 1
ATOM 675 N N . ILE A 1 89 ? 10.962 4.707 -19.761 1.00 96.81 89 ILE A N 1
ATOM 676 C CA . ILE A 1 89 ? 12.148 5.561 -19.922 1.00 96.81 89 ILE A CA 1
ATOM 677 C C . ILE A 1 89 ? 12.574 5.587 -21.396 1.00 96.81 89 ILE A C 1
ATOM 679 O O . ILE A 1 89 ? 12.612 6.649 -22.011 1.00 96.81 89 ILE A O 1
ATOM 683 N N . VAL A 1 90 ? 12.782 4.408 -21.990 1.00 96.62 90 VAL A N 1
ATOM 684 C CA . VAL A 1 90 ? 13.214 4.252 -23.388 1.00 96.62 90 VAL A CA 1
ATOM 685 C C . VAL A 1 90 ? 12.178 4.816 -24.365 1.00 96.62 90 VAL A C 1
ATOM 687 O O . VAL A 1 90 ? 12.537 5.513 -25.305 1.00 96.62 90 VAL A O 1
ATOM 690 N N . SER A 1 91 ? 10.880 4.579 -24.138 1.00 96.94 91 SER A N 1
ATOM 691 C CA . SER A 1 91 ? 9.817 5.135 -24.988 1.00 96.94 91 SER A CA 1
ATOM 692 C C . SER A 1 91 ? 9.796 6.659 -24.976 1.00 96.94 91 SER A C 1
ATOM 694 O O . SER A 1 91 ? 9.565 7.256 -26.023 1.00 96.94 91 SER A O 1
ATOM 696 N N . LEU A 1 92 ? 10.020 7.282 -23.814 1.00 96.31 92 LEU A N 1
ATOM 697 C CA . LEU A 1 92 ? 10.077 8.738 -23.723 1.00 96.31 92 LEU A CA 1
ATOM 698 C C . LEU A 1 92 ? 11.278 9.278 -24.505 1.00 96.31 92 LEU A C 1
ATOM 700 O O . LEU A 1 92 ? 11.106 10.199 -25.291 1.00 96.31 92 LEU A O 1
ATOM 704 N N . ALA A 1 93 ? 12.457 8.671 -24.349 1.00 95.81 93 ALA A N 1
ATOM 705 C CA . ALA A 1 93 ? 13.648 9.068 -25.096 1.00 95.81 93 ALA A CA 1
ATOM 706 C C . ALA A 1 93 ? 13.453 8.937 -26.616 1.00 95.81 93 ALA A C 1
ATOM 708 O O . ALA A 1 93 ? 13.725 9.884 -27.346 1.00 95.81 93 ALA A O 1
ATOM 709 N N . ILE A 1 94 ? 12.899 7.811 -27.087 1.00 95.25 94 ILE A N 1
ATOM 710 C CA . ILE A 1 94 ? 12.574 7.601 -28.508 1.00 95.25 94 ILE A CA 1
ATOM 711 C C . ILE A 1 94 ? 11.640 8.698 -29.030 1.00 95.25 94 ILE A C 1
ATOM 713 O O . ILE A 1 94 ? 11.879 9.238 -30.106 1.00 95.25 94 ILE A O 1
ATOM 717 N N . GLN A 1 95 ? 10.590 9.034 -28.275 1.00 94.75 95 GLN A N 1
ATOM 718 C CA . GLN A 1 95 ? 9.603 10.030 -28.687 1.00 94.75 95 GLN A CA 1
ATOM 719 C C . GLN A 1 95 ? 10.181 11.452 -28.710 1.00 94.75 95 GLN A C 1
ATOM 721 O O . GLN A 1 95 ? 10.002 12.156 -29.701 1.00 94.75 95 GLN A O 1
ATOM 726 N N . GLU A 1 96 ? 10.854 11.878 -27.640 1.00 92.94 96 GLU A N 1
ATOM 727 C CA . GLU A 1 96 ? 11.369 13.248 -27.504 1.00 92.94 96 GLU A CA 1
ATOM 728 C C . GLU A 1 96 ? 12.543 13.524 -28.458 1.00 92.94 96 GLU A C 1
ATOM 730 O O . GLU A 1 96 ? 12.687 14.643 -28.941 1.00 92.94 96 GLU A O 1
ATOM 735 N N . HIS A 1 97 ? 13.348 12.503 -28.778 1.00 91.00 97 HIS A N 1
ATOM 736 C CA . HIS A 1 97 ? 14.477 12.618 -29.711 1.00 91.00 97 HIS A CA 1
ATOM 737 C C . HIS A 1 97 ? 14.134 12.181 -31.144 1.00 91.00 97 HIS A C 1
ATOM 739 O O . HIS A 1 97 ? 14.996 12.217 -32.019 1.00 91.00 97 HIS A O 1
ATOM 745 N N . GLY A 1 98 ? 12.890 11.759 -31.405 1.00 90.19 98 GLY A N 1
ATOM 746 C CA . GLY A 1 98 ? 12.447 11.341 -32.738 1.00 90.19 98 GLY A CA 1
ATOM 747 C C . GLY A 1 98 ? 13.235 10.159 -33.313 1.00 90.19 98 GLY A C 1
ATOM 748 O O . GLY A 1 98 ? 13.459 10.105 -34.523 1.00 90.19 98 GLY A O 1
ATOM 749 N N . LEU A 1 99 ? 13.683 9.228 -32.464 1.00 90.94 99 LEU A N 1
ATOM 750 C CA . LEU A 1 99 ? 14.513 8.104 -32.898 1.00 90.94 99 LEU A CA 1
ATOM 751 C C . LEU A 1 99 ? 13.692 7.137 -33.768 1.00 90.94 99 LEU A C 1
ATOM 753 O O . LEU A 1 99 ? 12.617 6.702 -33.346 1.00 90.94 99 LEU A O 1
ATOM 757 N N . PRO A 1 100 ? 14.185 6.725 -34.949 1.00 92.06 100 PRO A N 1
ATOM 758 C CA . PRO A 1 100 ? 13.447 5.866 -35.876 1.00 92.06 100 PRO A CA 1
ATOM 759 C C . PRO A 1 100 ? 13.536 4.378 -35.491 1.00 92.06 100 PRO A C 1
ATOM 761 O O . PRO A 1 100 ? 13.748 3.517 -36.343 1.00 92.06 100 PRO A O 1
ATOM 764 N N . ILE A 1 101 ? 13.386 4.057 -34.204 1.00 92.00 101 ILE A N 1
ATOM 765 C CA . ILE A 1 101 ? 13.476 2.689 -33.685 1.00 92.00 101 ILE A CA 1
ATOM 766 C C . ILE A 1 101 ? 12.200 2.277 -32.953 1.00 92.00 101 ILE A C 1
ATOM 768 O O . ILE A 1 101 ? 11.474 3.089 -32.379 1.00 92.00 101 ILE A O 1
ATOM 772 N N . THR A 1 102 ? 11.937 0.973 -32.926 1.00 93.88 102 THR A N 1
ATOM 773 C CA . THR A 1 102 ? 10.904 0.411 -32.049 1.00 93.88 102 THR A CA 1
ATOM 774 C C . THR A 1 102 ? 11.509 0.123 -30.682 1.00 93.88 102 THR A C 1
ATOM 776 O O . THR A 1 102 ? 12.578 -0.469 -30.604 1.00 93.88 102 THR A O 1
ATOM 779 N N . ASN A 1 103 ? 10.809 0.477 -29.600 1.00 96.00 103 ASN A N 1
ATOM 780 C CA . ASN A 1 103 ? 11.282 0.208 -28.242 1.00 96.00 103 ASN A CA 1
ATOM 781 C C . ASN A 1 103 ? 11.545 -1.304 -28.022 1.00 96.00 103 ASN A C 1
ATOM 783 O O . ASN A 1 103 ? 10.585 -2.089 -28.029 1.00 96.00 103 ASN A O 1
ATOM 787 N N . PRO A 1 104 ? 12.792 -1.718 -27.730 1.00 95.12 104 PRO A N 1
ATOM 788 C CA . PRO A 1 104 ? 13.146 -3.130 -27.559 1.00 95.12 104 PRO A CA 1
ATOM 789 C C . PRO A 1 104 ? 12.445 -3.831 -26.392 1.00 95.12 104 PRO A C 1
ATOM 791 O O . PRO A 1 104 ? 12.216 -5.039 -26.421 1.00 95.12 104 PRO A O 1
ATOM 794 N N . PHE A 1 105 ? 12.017 -3.073 -25.381 1.00 96.06 105 PHE A N 1
ATOM 795 C CA . PHE A 1 105 ? 11.317 -3.580 -24.201 1.00 96.06 105 PHE A CA 1
ATOM 796 C C . PHE A 1 105 ? 9.804 -3.731 -24.409 1.00 96.06 105 PHE A C 1
ATOM 798 O O . PHE A 1 105 ? 9.096 -4.174 -23.493 1.00 96.06 105 PHE A O 1
ATOM 805 N N . ALA A 1 106 ? 9.264 -3.339 -25.569 1.00 92.81 106 ALA A N 1
ATOM 806 C CA . ALA A 1 106 ? 7.821 -3.283 -25.807 1.00 92.81 106 ALA A CA 1
ATOM 807 C C . ALA A 1 106 ? 7.145 -4.661 -25.758 1.00 92.81 106 ALA A C 1
ATOM 809 O O . ALA A 1 106 ? 6.077 -4.791 -25.159 1.00 92.81 106 ALA A O 1
ATOM 810 N N . LYS A 1 107 ? 7.770 -5.684 -26.356 1.00 91.44 107 LYS A N 1
ATOM 811 C CA . LYS A 1 107 ? 7.156 -7.007 -26.587 1.00 91.44 107 LYS A CA 1
ATOM 812 C C . LYS A 1 107 ? 7.974 -8.180 -26.035 1.00 91.44 107 LYS A C 1
ATOM 814 O O . LYS A 1 107 ? 7.799 -9.309 -26.478 1.00 91.44 107 LYS A O 1
ATOM 819 N N . VAL A 1 108 ? 8.857 -7.934 -25.067 1.00 93.50 108 VAL A N 1
ATOM 820 C CA . VAL A 1 108 ? 9.658 -9.009 -24.463 1.00 93.50 108 VAL A CA 1
ATOM 821 C C . VAL A 1 108 ? 8.748 -10.000 -23.745 1.00 93.50 108 VAL A C 1
ATOM 823 O O . VAL A 1 108 ? 8.003 -9.635 -22.830 1.00 93.50 108 VAL A O 1
ATOM 826 N N . PHE A 1 109 ? 8.820 -11.264 -24.162 1.00 94.50 109 PHE A N 1
ATOM 827 C CA . PHE A 1 109 ? 8.107 -12.354 -23.514 1.00 94.50 109 PHE A CA 1
ATOM 828 C C . PHE A 1 109 ? 8.711 -12.619 -22.136 1.00 94.50 109 PHE A C 1
ATOM 830 O O . PHE A 1 109 ? 9.904 -12.901 -22.029 1.00 94.50 109 PHE A O 1
ATOM 837 N N . ILE A 1 110 ? 7.883 -12.535 -21.094 1.00 93.69 110 ILE A N 1
ATOM 838 C CA . ILE A 1 110 ? 8.258 -12.858 -19.716 1.00 93.69 110 ILE A CA 1
ATOM 839 C C . ILE A 1 110 ? 7.442 -14.086 -19.302 1.00 93.69 110 ILE A C 1
ATOM 841 O O . ILE A 1 110 ? 6.217 -13.945 -19.161 1.00 93.69 110 ILE A O 1
ATOM 845 N N . PRO A 1 111 ? 8.089 -15.251 -19.099 1.00 90.94 111 PRO A N 1
ATOM 846 C CA . PRO A 1 111 ? 7.418 -16.480 -18.693 1.00 90.94 111 PRO A CA 1
ATOM 847 C C . PRO A 1 111 ? 6.542 -16.270 -17.458 1.00 90.94 111 PRO A C 1
ATOM 849 O O . PRO A 1 111 ? 6.872 -15.476 -16.572 1.00 90.94 111 PRO A O 1
ATOM 852 N N . ALA A 1 112 ? 5.407 -16.963 -17.391 1.00 86.56 112 ALA A N 1
ATOM 853 C CA . ALA A 1 112 ? 4.669 -17.061 -16.139 1.00 86.56 112 ALA A CA 1
ATOM 854 C C . ALA A 1 112 ? 5.493 -17.872 -15.132 1.00 86.56 112 ALA A C 1
ATOM 856 O O . ALA A 1 112 ? 6.225 -18.779 -15.517 1.00 86.56 112 ALA A O 1
ATOM 857 N N . ASP A 1 113 ? 5.380 -17.530 -13.855 1.00 83.00 113 ASP A N 1
ATOM 858 C CA . ASP A 1 113 ? 5.897 -18.354 -12.776 1.00 83.00 113 ASP A CA 1
ATOM 859 C C . ASP A 1 113 ? 4.759 -18.754 -11.837 1.00 83.00 113 ASP A C 1
ATOM 861 O O . ASP A 1 113 ? 3.872 -17.957 -11.528 1.00 83.00 113 ASP A O 1
ATOM 865 N N . ASP A 1 114 ? 4.823 -19.976 -11.309 1.00 69.06 114 ASP A N 1
ATOM 866 C CA . ASP A 1 114 ? 3.869 -20.465 -10.298 1.00 69.06 114 ASP A CA 1
ATOM 867 C C . ASP A 1 114 ? 4.073 -19.781 -8.935 1.00 69.06 114 ASP A C 1
ATOM 869 O O . ASP A 1 114 ? 3.358 -20.013 -7.960 1.00 69.06 114 ASP A O 1
ATOM 873 N N . ARG A 1 115 ? 5.045 -18.862 -8.854 1.00 65.62 115 ARG A N 1
ATOM 874 C CA . ARG A 1 115 ? 5.310 -18.022 -7.684 1.00 65.62 115 ARG A CA 1
ATOM 875 C C . ARG A 1 115 ? 4.276 -16.913 -7.510 1.00 65.62 115 ARG A C 1
ATOM 877 O O . ARG A 1 115 ? 4.457 -16.076 -6.617 1.00 65.62 115 ARG A O 1
ATOM 884 N N . SER A 1 116 ? 3.191 -16.885 -8.293 1.00 56.34 116 SER A N 1
ATOM 885 C CA . SER A 1 116 ? 2.009 -16.081 -7.982 1.00 56.34 116 SER A CA 1
ATOM 886 C C . SER A 1 116 ? 1.343 -16.608 -6.706 1.00 56.34 116 SER A C 1
ATOM 888 O O . SER A 1 116 ? 0.286 -17.234 -6.728 1.00 56.34 116 SER A O 1
ATOM 890 N N . LYS A 1 117 ? 1.976 -16.364 -5.556 1.00 56.34 117 LYS A N 1
ATOM 891 C CA . LYS A 1 117 ? 1.390 -16.664 -4.258 1.00 56.34 117 LYS A CA 1
ATOM 892 C C . LYS A 1 117 ? 0.109 -15.846 -4.152 1.00 56.34 117 LYS A C 1
ATOM 894 O O . LYS A 1 117 ? 0.160 -14.611 -4.143 1.00 56.34 117 LYS A O 1
ATOM 899 N N . SER A 1 118 ? -1.028 -16.540 -4.084 1.00 63.03 118 SER A N 1
ATOM 900 C CA . SER A 1 118 ? -2.260 -15.960 -3.558 1.00 63.03 118 SER A CA 1
ATOM 901 C C . SER A 1 118 ? -1.893 -15.240 -2.264 1.00 63.03 118 SER A C 1
ATOM 903 O O . SER A 1 118 ? -1.216 -15.811 -1.406 1.00 63.03 118 SER A O 1
ATOM 905 N N . ARG A 1 119 ? -2.217 -13.947 -2.165 1.00 71.12 119 ARG A N 1
ATOM 906 C CA . ARG A 1 119 ? -1.880 -13.174 -0.968 1.00 71.12 119 ARG A CA 1
ATOM 907 C C . ARG A 1 119 ? -2.720 -13.743 0.172 1.00 71.12 119 ARG A C 1
ATOM 909 O O . ARG A 1 119 ? -3.943 -13.645 0.081 1.00 71.12 119 ARG A O 1
ATOM 916 N N . PRO A 1 120 ? -2.106 -14.340 1.205 1.00 79.88 120 PRO A N 1
ATOM 917 C CA . PRO A 1 120 ? -2.865 -15.040 2.223 1.00 79.88 120 PRO A CA 1
ATOM 918 C C . PRO A 1 120 ? -3.762 -14.052 2.966 1.00 79.88 120 PRO A C 1
ATOM 920 O O . PRO A 1 120 ? -3.351 -12.938 3.315 1.00 79.88 120 PRO A O 1
ATOM 923 N N . THR A 1 121 ? -5.004 -14.473 3.161 1.00 92.06 121 THR A N 1
ATOM 924 C CA . THR A 1 121 ? -6.016 -13.758 3.932 1.00 92.06 121 THR A CA 1
ATOM 925 C C . THR A 1 121 ? -5.890 -14.154 5.400 1.00 92.06 121 THR A C 1
ATOM 927 O O . THR A 1 121 ? -5.612 -15.314 5.705 1.00 92.06 121 THR A O 1
ATOM 930 N N . MET A 1 122 ? -6.027 -13.196 6.318 1.00 95.19 122 MET A N 1
ATOM 931 C CA . MET A 1 122 ? -5.901 -13.485 7.749 1.00 95.19 122 MET A CA 1
ATOM 932 C C . MET A 1 122 ? -7.118 -14.302 8.222 1.00 95.19 122 MET A C 1
ATOM 934 O O . MET A 1 122 ? -8.245 -13.838 8.032 1.00 95.19 122 MET A O 1
ATOM 938 N N . PRO A 1 123 ? -6.947 -15.478 8.858 1.00 96.19 123 PRO A N 1
ATOM 939 C CA . PRO A 1 123 ? -8.086 -16.247 9.353 1.00 96.19 123 PRO A CA 1
ATOM 940 C C . PRO A 1 123 ? -8.876 -15.482 10.419 1.00 96.19 123 PRO A C 1
ATOM 942 O O . PRO A 1 123 ? -8.292 -14.875 11.316 1.00 96.19 123 PRO A O 1
ATOM 945 N N . VAL A 1 124 ? -10.207 -15.580 10.385 1.00 96.62 124 VAL A N 1
ATOM 946 C CA . VAL A 1 124 ? -11.110 -14.900 11.338 1.00 96.62 124 VAL A CA 1
ATOM 947 C C . VAL A 1 124 ? -10.776 -15.247 12.794 1.00 96.62 124 VAL A C 1
ATOM 949 O O . VAL A 1 124 ? -10.708 -14.360 13.640 1.00 96.62 124 VAL A O 1
ATOM 952 N N . LYS A 1 125 ? -10.483 -16.525 13.085 1.00 97.00 125 LYS A N 1
ATOM 953 C CA . LYS A 1 125 ? -10.063 -16.972 14.426 1.00 97.00 125 LYS A CA 1
ATOM 954 C C . LYS A 1 125 ? -8.784 -16.266 14.892 1.00 97.00 125 LYS A C 1
ATOM 956 O O . LYS A 1 125 ? -8.703 -15.847 16.040 1.00 97.00 125 LYS A O 1
ATOM 961 N N . THR A 1 126 ? -7.814 -16.098 13.992 1.00 97.62 126 THR A N 1
ATOM 962 C CA . THR A 1 126 ? -6.573 -15.366 14.268 1.00 97.62 126 THR A CA 1
ATOM 963 C C . THR A 1 126 ? -6.858 -13.886 14.506 1.00 97.62 126 THR A C 1
ATOM 965 O O . THR A 1 126 ? -6.351 -13.337 15.475 1.00 97.62 126 THR A O 1
ATOM 968 N N . ILE A 1 127 ? -7.712 -13.247 13.694 1.00 97.75 127 ILE A N 1
ATOM 969 C CA . ILE A 1 127 ? -8.107 -11.843 13.910 1.00 97.75 127 ILE A CA 1
ATOM 970 C C . ILE A 1 127 ? -8.707 -11.663 15.306 1.00 97.75 127 ILE A C 1
ATOM 972 O O . ILE A 1 127 ? -8.277 -10.755 16.008 1.00 97.75 127 ILE A O 1
ATOM 976 N N . LYS A 1 128 ? -9.611 -12.554 15.737 1.00 97.94 128 LYS A N 1
ATOM 977 C CA . LYS A 1 128 ? -10.231 -12.502 17.072 1.00 97.94 128 LYS A CA 1
ATOM 978 C C . LYS A 1 128 ? -9.203 -12.514 18.206 1.00 97.94 128 LYS A C 1
ATOM 980 O O . LYS A 1 128 ? -9.278 -11.700 19.121 1.00 97.94 128 LYS A O 1
ATOM 985 N N . ILE A 1 129 ? -8.236 -13.431 18.132 1.00 98.19 129 ILE A N 1
ATOM 986 C CA . ILE A 1 129 ? -7.161 -13.554 19.128 1.00 98.19 129 ILE A CA 1
ATOM 987 C C . ILE A 1 129 ? -6.301 -12.287 19.134 1.00 98.19 129 ILE A C 1
ATOM 989 O O . ILE A 1 129 ? -6.086 -11.690 20.184 1.00 98.19 129 ILE A O 1
ATOM 993 N N . LEU A 1 130 ? -5.869 -11.831 17.955 1.00 98.19 130 LEU A N 1
ATOM 994 C CA . LEU A 1 130 ? -5.035 -10.635 17.823 1.00 98.19 130 LEU A CA 1
ATOM 995 C C . LEU A 1 130 ? -5.745 -9.373 18.317 1.00 98.19 130 LEU A C 1
ATOM 997 O O . LEU A 1 130 ? -5.110 -8.507 18.907 1.00 98.19 130 LEU A O 1
ATOM 1001 N N . GLN A 1 131 ? -7.050 -9.273 18.084 1.00 98.00 131 GLN A N 1
ATOM 1002 C CA . GLN A 1 131 ? -7.896 -8.193 18.571 1.00 98.00 131 GLN A CA 1
ATOM 1003 C C . GLN A 1 131 ? -7.960 -8.158 20.104 1.00 98.00 131 GLN A C 1
ATOM 1005 O O . GLN A 1 131 ? -7.812 -7.087 20.686 1.00 98.00 131 GLN A O 1
ATOM 1010 N N . ALA A 1 132 ? -8.107 -9.312 20.758 1.00 98.12 132 ALA A N 1
ATOM 1011 C CA . ALA A 1 132 ? -8.051 -9.402 22.217 1.00 98.12 132 ALA A CA 1
ATOM 1012 C C . ALA A 1 132 ? -6.648 -9.071 22.765 1.00 98.12 132 ALA A C 1
ATOM 1014 O O . ALA A 1 132 ? -6.518 -8.321 23.730 1.00 98.12 132 ALA A O 1
ATOM 1015 N N . GLU A 1 133 ? -5.581 -9.562 22.123 1.00 98.25 133 GLU A N 1
ATOM 1016 C CA . GLU A 1 133 ? -4.201 -9.214 22.496 1.00 98.25 133 GLU A CA 1
ATOM 1017 C C . GLU A 1 133 ? -3.899 -7.719 22.316 1.00 98.25 133 GLU A C 1
ATOM 1019 O O . GLU A 1 133 ? -3.140 -7.138 23.099 1.00 98.25 133 GLU A O 1
ATOM 1024 N N . CYS A 1 134 ? -4.487 -7.088 21.293 1.00 98.38 134 CYS A N 1
ATOM 1025 C CA . CYS A 1 134 ? -4.386 -5.650 21.081 1.00 98.38 134 CYS A CA 1
ATOM 1026 C C . CYS A 1 134 ? -4.930 -4.868 22.278 1.00 98.38 134 CYS A C 1
ATOM 1028 O O . CYS A 1 134 ? -4.261 -3.947 22.745 1.00 98.38 134 CYS A O 1
ATOM 1030 N N . GLU A 1 135 ? -6.101 -5.254 22.782 1.00 97.50 135 GLU A N 1
ATOM 1031 C CA . GLU A 1 135 ? -6.710 -4.631 23.962 1.00 97.50 135 GLU A CA 1
ATOM 1032 C C . GLU A 1 135 ? -5.907 -4.882 25.231 1.00 97.50 135 GLU A C 1
ATOM 1034 O O . GLU A 1 135 ? -5.674 -3.952 25.994 1.00 97.50 135 GLU A O 1
ATOM 1039 N N . ALA A 1 136 ? -5.431 -6.111 25.434 1.00 98.06 136 ALA A N 1
ATOM 1040 C CA . ALA A 1 136 ? -4.651 -6.457 26.618 1.00 98.06 136 ALA A CA 1
ATOM 1041 C C . ALA A 1 136 ? -3.311 -5.702 26.689 1.00 98.06 136 ALA A C 1
ATOM 1043 O O . ALA A 1 136 ? -2.868 -5.329 27.771 1.00 98.06 136 ALA A O 1
ATOM 1044 N N . THR A 1 137 ? -2.658 -5.481 25.544 1.00 98.06 137 THR A N 1
ATOM 1045 C CA . THR A 1 137 ? -1.370 -4.765 25.490 1.00 98.06 137 THR A CA 1
ATOM 1046 C C . THR A 1 137 ? -1.558 -3.243 25.491 1.00 98.06 137 THR A C 1
ATOM 1048 O O . THR A 1 137 ? -0.738 -2.528 26.055 1.00 98.06 137 THR A O 1
ATOM 1051 N N . ASN A 1 138 ? -2.617 -2.750 24.840 1.00 97.62 138 ASN A N 1
ATOM 1052 C CA . ASN A 1 138 ? -3.038 -1.346 24.804 1.00 97.62 138 ASN A CA 1
ATOM 1053 C C . ASN A 1 138 ? -1.947 -0.309 24.440 1.00 97.62 138 ASN A C 1
ATOM 1055 O O . ASN A 1 138 ? -1.897 0.778 25.011 1.00 97.62 138 ASN A O 1
ATOM 1059 N N . ASP A 1 139 ? -1.069 -0.629 23.484 1.00 97.44 139 ASP A N 1
ATOM 1060 C CA . ASP A 1 139 ? -0.015 0.278 23.001 1.00 97.44 139 ASP A CA 1
ATOM 1061 C C . ASP A 1 139 ? -0.364 0.933 21.639 1.00 97.44 139 ASP A C 1
ATOM 1063 O O . ASP A 1 139 ? -1.227 0.423 20.914 1.00 97.44 139 ASP A O 1
ATOM 1067 N N . PRO A 1 140 ? 0.337 2.008 21.211 1.00 97.25 140 PRO A N 1
ATOM 1068 C CA . PRO A 1 140 ? 0.052 2.686 19.939 1.00 97.25 140 PRO A CA 1
ATOM 1069 C C . PRO A 1 140 ? 0.103 1.787 18.692 1.00 97.25 140 PRO A C 1
ATOM 1071 O O . PRO A 1 140 ? -0.648 1.984 17.733 1.00 97.25 140 PRO A O 1
ATOM 1074 N N . ASN A 1 141 ? 0.969 0.769 18.677 1.00 97.94 141 ASN A N 1
ATOM 1075 C CA . A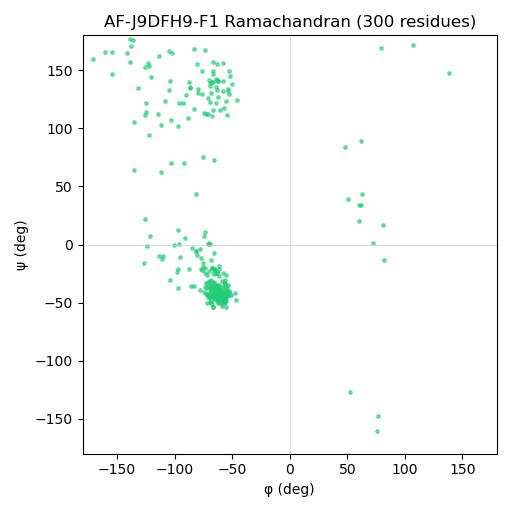SN A 1 141 ? 1.028 -0.190 17.572 1.00 97.94 141 ASN A CA 1
ATOM 1076 C C . ASN A 1 141 ? -0.176 -1.139 17.583 1.00 97.94 141 ASN A C 1
ATOM 1078 O O . ASN A 1 141 ? -0.641 -1.558 16.518 1.00 97.94 141 ASN A O 1
ATOM 1082 N N . ARG A 1 142 ? -0.689 -1.488 18.765 1.00 98.31 142 ARG A N 1
ATOM 1083 C CA . ARG A 1 142 ? -1.907 -2.284 18.910 1.00 98.31 142 ARG A CA 1
ATOM 1084 C C . ARG A 1 142 ? -3.147 -1.496 18.539 1.00 98.31 142 ARG A C 1
ATOM 1086 O O . ARG A 1 142 ? -4.007 -2.068 17.871 1.00 98.31 142 ARG A O 1
ATOM 1093 N N . HIS A 1 143 ? -3.208 -0.207 18.871 1.00 98.50 143 HIS A N 1
ATOM 1094 C CA . HIS A 1 143 ? -4.275 0.682 18.399 1.00 98.50 143 HIS A CA 1
ATOM 1095 C C . HIS A 1 143 ? -4.290 0.733 16.872 1.00 98.50 143 HIS A C 1
ATOM 1097 O O . HIS A 1 143 ? -5.334 0.519 16.266 1.00 98.50 143 HIS A O 1
ATOM 1103 N N . LEU A 1 144 ? -3.125 0.888 16.233 1.00 98.38 144 LEU A N 1
ATOM 1104 C CA . LEU A 1 144 ? -3.007 0.854 14.772 1.00 98.38 144 LEU A CA 1
ATOM 1105 C C . LEU A 1 144 ? -3.510 -0.466 14.178 1.00 98.38 144 LEU A C 1
ATOM 1107 O O . LEU A 1 144 ? -4.272 -0.465 13.211 1.00 98.38 144 LEU A O 1
ATOM 1111 N N . LEU A 1 145 ? -3.086 -1.597 14.748 1.00 98.19 145 LEU A N 1
ATOM 1112 C CA . LEU A 1 145 ? -3.479 -2.920 14.270 1.00 98.19 145 LEU A CA 1
ATOM 1113 C C . LEU A 1 145 ? -4.985 -3.178 14.452 1.00 98.19 145 LEU A C 1
ATOM 1115 O O . LEU A 1 145 ? -5.634 -3.685 13.536 1.00 98.19 145 LEU A O 1
ATOM 1119 N N . ALA A 1 146 ? -5.546 -2.803 15.602 1.00 98.12 146 ALA A N 1
ATOM 1120 C CA . ALA A 1 146 ? -6.971 -2.923 15.891 1.00 98.12 146 ALA A CA 1
ATOM 1121 C C . ALA A 1 146 ? -7.807 -2.013 14.976 1.00 98.12 146 ALA A C 1
ATOM 1123 O O . ALA A 1 146 ? -8.792 -2.477 14.396 1.00 98.12 146 ALA A O 1
ATOM 1124 N N . LEU A 1 147 ? -7.357 -0.776 14.736 1.00 98.38 147 LEU A N 1
ATOM 1125 C CA . LEU A 1 147 ? -7.993 0.164 13.812 1.00 98.38 147 LEU A CA 1
ATOM 1126 C C . LEU A 1 147 ? -8.121 -0.426 12.403 1.00 98.38 147 LEU A C 1
ATOM 1128 O O . LEU A 1 147 ? -9.211 -0.437 11.832 1.00 98.38 147 LEU A O 1
ATOM 1132 N N . ILE A 1 148 ? -7.034 -0.969 11.842 1.00 97.25 148 ILE A N 1
ATOM 1133 C CA . ILE A 1 148 ? -7.058 -1.535 10.481 1.00 97.25 148 ILE A CA 1
ATOM 1134 C C . ILE A 1 148 ? -7.790 -2.879 10.394 1.00 97.25 148 ILE A C 1
ATOM 1136 O O . ILE A 1 148 ? -8.193 -3.270 9.297 1.00 97.25 148 ILE A O 1
ATOM 1140 N N . SER A 1 149 ? -7.952 -3.589 11.517 1.00 96.88 149 SER A N 1
ATOM 1141 C CA . SER A 1 149 ? -8.539 -4.931 11.526 1.00 96.88 149 SER A CA 1
ATOM 1142 C C . SER A 1 149 ? -9.999 -4.940 11.073 1.00 96.88 149 SER A C 1
ATOM 1144 O O . SER A 1 149 ? -10.367 -5.824 10.305 1.00 96.88 149 SER A O 1
ATOM 1146 N N . ASP A 1 150 ? -10.791 -3.926 11.441 1.00 96.38 150 ASP A N 1
ATOM 1147 C CA . ASP A 1 150 ? -12.217 -3.826 11.083 1.00 96.38 150 ASP A CA 1
ATOM 1148 C C . ASP A 1 150 ? -12.535 -2.710 10.072 1.00 96.38 150 ASP A C 1
ATOM 1150 O O . ASP A 1 150 ? -13.620 -2.693 9.500 1.00 96.38 150 ASP A O 1
ATOM 1154 N N . THR A 1 151 ? -11.579 -1.828 9.762 1.00 96.75 151 THR A N 1
ATOM 1155 C CA . THR A 1 151 ? -11.739 -0.795 8.711 1.00 96.75 151 THR A CA 1
ATOM 1156 C C . THR A 1 151 ? -11.136 -1.203 7.367 1.00 96.75 151 THR A C 1
ATOM 1158 O O . THR A 1 151 ? -11.463 -0.632 6.324 1.00 96.75 151 THR A O 1
ATOM 1161 N N . GLY A 1 152 ? -10.197 -2.159 7.370 1.00 94.25 152 GLY A N 1
ATOM 1162 C CA . GLY A 1 152 ? -9.459 -2.600 6.185 1.00 94.25 152 GLY A CA 1
ATOM 1163 C C . GLY A 1 152 ? -8.647 -1.500 5.505 1.00 94.25 152 GLY A C 1
ATOM 1164 O O . GLY A 1 152 ? -8.303 -1.644 4.328 1.00 94.25 152 GLY A O 1
ATOM 1165 N N . LEU A 1 153 ? -8.334 -0.405 6.202 1.00 96.12 153 LEU A N 1
ATOM 1166 C CA . LEU A 1 153 ? -7.496 0.674 5.683 1.00 96.12 153 LEU A CA 1
ATOM 1167 C C . LEU A 1 153 ? -6.161 0.149 5.149 1.00 96.12 153 LEU A C 1
ATOM 1169 O O . LEU A 1 153 ? -5.593 -0.833 5.639 1.00 96.12 153 LEU A O 1
ATOM 1173 N N . ARG A 1 154 ? -5.608 0.827 4.137 1.00 94.88 154 ARG A N 1
ATOM 1174 C CA . ARG A 1 154 ? -4.178 0.652 3.853 1.00 94.88 154 ARG A CA 1
ATOM 1175 C C . ARG A 1 154 ? -3.407 1.179 5.065 1.00 94.88 154 ARG A C 1
ATOM 1177 O O . ARG A 1 154 ? -3.760 2.219 5.606 1.00 94.88 154 ARG A O 1
ATOM 1184 N N . LEU A 1 155 ? -2.309 0.523 5.442 1.00 95.88 155 LEU A N 1
ATOM 1185 C CA . LEU A 1 155 ? -1.506 0.944 6.599 1.00 95.88 155 LEU A CA 1
ATOM 1186 C C . LEU A 1 155 ? -1.107 2.430 6.532 1.00 95.88 155 LEU A C 1
ATOM 1188 O O . LEU A 1 155 ? -1.170 3.137 7.526 1.00 95.88 155 LEU A O 1
ATOM 1192 N N . SER A 1 156 ? -0.748 2.920 5.344 1.00 93.94 156 SER A N 1
ATOM 1193 C CA . SER A 1 156 ? -0.397 4.327 5.129 1.00 93.94 156 SER A CA 1
ATOM 1194 C C . SER A 1 156 ? -1.576 5.299 5.233 1.00 93.94 156 SER A C 1
ATOM 1196 O O . SER A 1 156 ? -1.333 6.481 5.429 1.00 93.94 156 SER A O 1
ATOM 1198 N N . GLU A 1 157 ? -2.816 4.835 5.032 1.00 96.44 157 GLU A N 1
ATOM 1199 C CA . GLU A 1 157 ? -4.025 5.642 5.261 1.00 96.44 157 GLU A CA 1
ATOM 1200 C C . GLU A 1 157 ? -4.213 5.822 6.771 1.00 96.44 157 GLU A C 1
ATOM 1202 O O . GLU A 1 157 ? -4.267 6.951 7.233 1.00 96.44 157 GLU A O 1
ATOM 1207 N N . ALA A 1 158 ? -4.170 4.729 7.542 1.00 97.31 158 ALA A N 1
ATOM 1208 C CA . ALA A 1 158 ? -4.292 4.777 9.001 1.00 97.31 158 ALA A CA 1
ATOM 1209 C C . ALA A 1 158 ? -3.185 5.613 9.668 1.00 97.31 158 ALA A C 1
ATOM 1211 O O . ALA A 1 158 ? -3.461 6.448 10.518 1.00 97.31 158 ALA A O 1
ATOM 1212 N N . LEU A 1 159 ? -1.929 5.449 9.240 1.00 96.88 159 LEU A N 1
ATOM 1213 C CA . LEU A 1 159 ? -0.811 6.245 9.760 1.00 96.88 159 LEU A CA 1
ATOM 1214 C C . LEU A 1 159 ? -0.900 7.734 9.419 1.00 96.88 159 LEU A C 1
ATOM 1216 O O . LEU A 1 159 ? -0.240 8.538 10.070 1.00 96.88 159 LEU A O 1
ATOM 1220 N N . GLY A 1 160 ? -1.628 8.089 8.360 1.00 95.88 160 GLY A N 1
ATOM 1221 C CA . GLY A 1 160 ? -1.765 9.469 7.910 1.00 95.88 160 GLY A CA 1
ATOM 1222 C C . GLY A 1 160 ? -2.787 10.282 8.700 1.00 95.88 160 GLY A C 1
ATOM 1223 O O . GLY A 1 160 ? -2.831 11.486 8.474 1.00 95.88 160 GLY A O 1
ATOM 1224 N N . LEU A 1 161 ? -3.568 9.641 9.576 1.00 97.69 161 LEU A N 1
ATOM 1225 C CA . LEU A 1 161 ? -4.655 10.272 10.320 1.00 97.69 161 LEU A CA 1
ATOM 1226 C C . LEU A 1 161 ? -4.138 11.294 11.339 1.00 97.69 161 LEU A C 1
ATOM 1228 O O . LEU A 1 161 ? -3.161 11.051 12.061 1.00 97.69 161 LEU A O 1
ATOM 1232 N N . ILE A 1 162 ? -4.854 12.407 11.426 1.00 97.38 162 ILE A N 1
ATOM 1233 C CA . ILE A 1 162 ? -4.830 13.338 12.560 1.00 97.38 162 ILE A CA 1
ATOM 1234 C C . ILE A 1 162 ? -6.109 13.168 13.383 1.00 97.38 162 ILE A C 1
ATOM 1236 O O . ILE A 1 162 ? -7.048 12.505 12.940 1.00 97.38 162 ILE A O 1
ATOM 1240 N N . LYS A 1 163 ? -6.149 13.731 14.592 1.00 97.00 163 LYS A N 1
ATOM 1241 C CA . LYS A 1 163 ? -7.326 13.643 15.471 1.00 97.00 163 LYS A CA 1
ATOM 1242 C C . LYS A 1 163 ? -8.608 14.134 14.797 1.00 97.00 163 LYS A C 1
ATOM 1244 O O . LYS A 1 163 ? -9.657 13.531 14.982 1.00 97.00 163 LYS A O 1
ATOM 1249 N N . GLU A 1 164 ? -8.513 15.177 13.978 1.00 97.31 164 GLU A N 1
ATOM 1250 C CA . GLU A 1 164 ? -9.640 15.764 13.246 1.00 97.31 164 GLU A CA 1
ATOM 1251 C C . GLU A 1 164 ? -10.239 14.810 12.201 1.00 97.31 164 GLU A C 1
ATOM 1253 O O . GLU A 1 164 ? -11.397 14.961 11.822 1.00 97.31 164 GLU A O 1
ATOM 1258 N N . ASP A 1 165 ? -9.484 13.800 11.759 1.00 98.12 165 ASP A N 1
ATOM 1259 C CA . ASP A 1 165 ? -9.989 12.768 10.852 1.00 98.12 165 ASP A CA 1
ATOM 1260 C C . ASP A 1 165 ? -10.785 11.671 11.595 1.00 98.12 165 ASP A C 1
ATOM 1262 O O . ASP A 1 165 ? -11.318 10.765 10.949 1.00 98.12 165 ASP A O 1
ATOM 1266 N N . ILE A 1 166 ? -10.841 11.696 12.934 1.00 98.50 166 ILE A N 1
ATOM 1267 C CA . ILE A 1 166 ? -11.485 10.680 13.780 1.00 98.50 166 ILE A CA 1
ATOM 1268 C C . ILE A 1 166 ? -12.720 11.285 14.453 1.00 98.50 166 ILE A C 1
ATOM 1270 O O . ILE A 1 166 ? -12.627 11.999 15.450 1.00 98.50 166 ILE A O 1
ATOM 1274 N N . VAL A 1 167 ? -13.903 10.952 13.937 1.00 98.38 167 VAL A N 1
ATOM 1275 C CA . VAL A 1 167 ? -15.176 11.500 14.418 1.00 98.38 167 VAL A CA 1
ATOM 1276 C C . VAL A 1 167 ? -15.877 10.460 15.290 1.00 98.38 167 VAL A C 1
ATOM 1278 O O . VAL A 1 167 ? -16.375 9.453 14.784 1.00 98.38 167 VAL A O 1
ATOM 1281 N N . LEU A 1 168 ? -15.894 10.688 16.608 1.00 97.88 168 LEU A N 1
ATOM 1282 C CA . LEU A 1 168 ? -16.518 9.780 17.585 1.00 97.88 168 LEU A CA 1
ATOM 1283 C C . LEU A 1 168 ? -17.865 10.277 18.122 1.00 97.88 168 LEU A C 1
ATOM 1285 O O . LEU A 1 168 ? -18.708 9.447 18.450 1.00 97.88 168 LEU A O 1
ATOM 1289 N N . ASP A 1 169 ? -18.064 11.594 18.207 1.00 95.25 169 ASP A N 1
ATOM 1290 C CA . ASP A 1 169 ? -19.272 12.214 18.769 1.00 95.25 169 ASP A CA 1
ATOM 1291 C C . ASP A 1 169 ? -20.319 12.481 17.676 1.00 95.25 169 ASP A C 1
ATOM 1293 O O . ASP A 1 169 ? -20.521 13.601 17.208 1.00 95.25 169 ASP A O 1
ATOM 1297 N N . THR A 1 170 ? -20.898 11.401 17.157 1.00 96.06 170 THR A N 1
ATOM 1298 C CA . THR A 1 170 ? -21.913 11.422 16.096 1.00 96.06 170 THR A CA 1
ATOM 1299 C C . THR A 1 170 ? -22.693 10.102 16.098 1.00 96.06 170 THR A C 1
ATOM 1301 O O . THR A 1 170 ? -22.250 9.121 16.694 1.00 96.06 170 THR A O 1
ATOM 1304 N N . GLU A 1 171 ? -23.838 10.045 15.410 1.00 96.38 171 GLU A N 1
ATOM 1305 C CA . GLU A 1 171 ? -24.676 8.837 15.319 1.00 96.38 171 GLU A CA 1
ATOM 1306 C C . GLU A 1 171 ? -23.913 7.639 14.728 1.00 96.38 171 GLU A C 1
ATOM 1308 O O . GLU A 1 171 ? -24.057 6.504 15.186 1.00 96.38 171 GLU A O 1
ATOM 1313 N N . ILE A 1 172 ? -23.053 7.892 13.735 1.00 97.62 172 ILE A N 1
ATOM 1314 C CA . ILE A 1 172 ? -22.195 6.874 13.119 1.00 97.62 172 ILE A CA 1
ATOM 1315 C C . ILE A 1 172 ? -20.734 7.302 13.247 1.00 97.62 172 ILE A C 1
ATOM 1317 O O . ILE A 1 172 ? -20.235 8.032 12.382 1.00 97.62 172 ILE A O 1
ATOM 1321 N N . PRO A 1 173 ? -20.023 6.849 14.298 1.00 98.44 173 PRO A N 1
ATOM 1322 C CA . PRO A 1 173 ? -18.596 7.096 14.439 1.00 98.44 173 PRO A CA 1
ATOM 1323 C C . PRO A 1 173 ? -17.837 6.638 13.194 1.00 98.44 173 PRO A C 1
ATOM 1325 O O . PRO A 1 173 ? -18.080 5.543 12.676 1.00 98.44 173 PRO A O 1
ATOM 1328 N N . HIS A 1 174 ? -16.928 7.464 12.685 1.00 98.56 174 HIS A N 1
ATOM 1329 C CA . HIS A 1 174 ? -16.255 7.202 11.416 1.00 98.56 174 HIS A CA 1
ATOM 1330 C C . HIS A 1 174 ? -14.887 7.878 11.312 1.00 98.56 174 HIS A C 1
ATOM 1332 O O . HIS A 1 174 ? -14.526 8.763 12.084 1.00 98.56 174 HIS A O 1
ATOM 1338 N N . LEU A 1 175 ? -14.122 7.432 10.320 1.00 98.38 175 LEU A N 1
ATOM 1339 C CA . LEU A 1 175 ? -12.877 8.048 9.886 1.00 98.38 175 LEU A CA 1
ATOM 1340 C C . LEU A 1 175 ? -13.097 8.817 8.589 1.00 98.38 175 LEU A C 1
ATOM 1342 O O . LEU A 1 175 ? -13.761 8.313 7.676 1.00 98.38 175 LEU A O 1
ATOM 1346 N N . ILE A 1 176 ? -12.459 9.976 8.479 1.00 97.44 176 ILE A N 1
ATOM 1347 C CA . ILE A 1 176 ? -12.370 10.772 7.258 1.00 97.44 176 ILE A CA 1
ATOM 1348 C C . ILE A 1 176 ? -11.038 10.443 6.583 1.00 97.44 176 ILE A C 1
ATOM 1350 O O . ILE A 1 176 ? -9.972 10.892 6.995 1.00 97.44 176 ILE A O 1
ATOM 1354 N N . ILE A 1 177 ? -11.068 9.621 5.533 1.00 96.31 177 ILE A N 1
ATOM 1355 C CA . ILE A 1 177 ? -9.857 9.313 4.769 1.00 96.31 177 ILE A CA 1
ATOM 1356 C C . ILE A 1 177 ? -9.711 10.359 3.680 1.00 96.31 177 ILE A C 1
ATOM 1358 O O . ILE A 1 177 ? -10.457 10.334 2.707 1.00 96.31 177 ILE A O 1
ATOM 1362 N N . GLN A 1 178 ? -8.730 11.242 3.830 1.00 93.31 178 GLN A N 1
ATOM 1363 C CA . GLN A 1 178 ? -8.491 12.355 2.915 1.00 93.31 178 GLN A CA 1
ATOM 1364 C C . GLN A 1 178 ? -7.001 12.559 2.623 1.00 93.31 178 GLN A C 1
ATOM 1366 O O . GLN A 1 178 ? -6.125 11.886 3.177 1.00 93.31 178 GLN A O 1
ATOM 1371 N N . LYS A 1 179 ? -6.701 13.429 1.655 1.00 91.88 179 LYS A N 1
ATOM 1372 C CA . LYS A 1 179 ? -5.319 13.769 1.301 1.00 91.88 179 LYS A CA 1
ATOM 1373 C C . LYS A 1 179 ? -4.774 14.774 2.301 1.00 91.88 179 LYS A C 1
ATOM 1375 O O . LYS A 1 179 ? -5.379 15.813 2.517 1.00 91.88 179 LYS A O 1
ATOM 1380 N N . HIS A 1 180 ? -3.559 14.517 2.767 1.00 91.94 180 HIS A N 1
ATOM 1381 C CA . HIS A 1 180 ? -2.807 15.448 3.600 1.00 91.94 180 HIS A CA 1
ATOM 1382 C C . HIS A 1 180 ? -1.446 15.788 2.972 1.00 91.94 180 HIS A C 1
ATOM 1384 O O . HIS A 1 180 ? -0.911 14.971 2.210 1.00 91.94 180 HIS A O 1
ATOM 1390 N N . PRO A 1 181 ? -0.825 16.940 3.301 1.00 89.38 181 PRO A N 1
ATOM 1391 C CA . PRO A 1 181 ? 0.512 17.296 2.810 1.00 89.38 181 PRO A CA 1
ATOM 1392 C C . PRO A 1 181 ? 1.573 16.243 3.154 1.00 89.38 181 PRO A C 1
ATOM 1394 O O . PRO A 1 181 ? 2.351 15.827 2.292 1.00 89.38 181 PRO A O 1
ATOM 1397 N N . TRP A 1 182 ? 1.545 15.731 4.389 1.00 89.19 182 TRP A N 1
ATOM 1398 C CA . TRP A 1 182 ? 2.424 14.645 4.825 1.00 89.19 182 TRP A CA 1
ATOM 1399 C C . TRP A 1 182 ? 2.033 13.314 4.205 1.00 89.19 182 TRP A C 1
ATOM 1401 O O . TRP A 1 182 ? 2.916 12.463 4.054 1.00 89.19 182 TRP A O 1
ATOM 1411 N N . ARG A 1 183 ? 0.750 13.113 3.833 1.00 86.75 183 ARG A N 1
ATOM 1412 C CA . ARG A 1 183 ? 0.265 11.879 3.212 1.00 86.75 183 ARG A CA 1
ATOM 1413 C C . ARG A 1 183 ? -0.661 11.990 1.999 1.00 86.75 183 ARG A C 1
ATOM 1415 O O . ARG A 1 183 ? -1.872 12.121 2.101 1.00 86.75 183 ARG A O 1
ATOM 1422 N N . LYS A 1 184 ? -0.078 11.699 0.827 1.00 84.69 184 LYS A N 1
ATOM 1423 C CA . LYS A 1 184 ? -0.811 11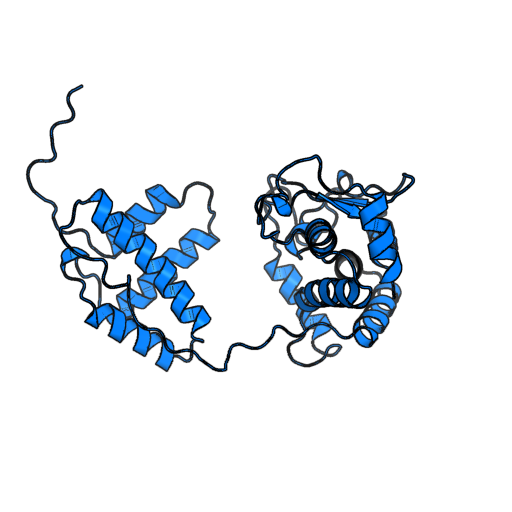.402 -0.414 1.00 84.69 184 LYS A CA 1
ATOM 1424 C C . LYS A 1 184 ? -1.547 10.062 -0.342 1.00 84.69 184 LYS A C 1
ATOM 1426 O O . LYS A 1 184 ? -0.968 9.059 0.091 1.00 84.69 184 LYS A O 1
ATOM 1431 N N . LEU A 1 185 ? -2.769 10.051 -0.868 1.00 85.38 185 LEU A N 1
ATOM 1432 C CA . LEU A 1 185 ? -3.569 8.852 -1.103 1.00 85.38 185 LEU A CA 1
ATOM 1433 C C . LEU A 1 185 ? -3.154 8.128 -2.392 1.00 85.38 185 LEU A C 1
ATOM 1435 O O . LEU A 1 185 ? -2.594 8.729 -3.310 1.00 85.38 185 LEU A O 1
ATOM 1439 N N . LYS A 1 186 ? -3.419 6.816 -2.458 1.00 79.19 186 LYS A N 1
ATOM 1440 C CA . LYS A 1 186 ? -2.985 5.969 -3.583 1.00 79.19 186 LYS A CA 1
ATOM 1441 C C . LYS A 1 186 ? -3.817 6.199 -4.848 1.00 79.19 186 LYS A C 1
ATOM 1443 O O . LYS A 1 186 ? -3.265 6.176 -5.944 1.00 79.19 186 LYS A O 1
ATOM 1448 N N . THR A 1 187 ? -5.129 6.349 -4.695 1.00 78.94 187 THR A N 1
ATOM 1449 C CA . THR A 1 187 ? -6.107 6.530 -5.779 1.00 78.94 187 THR A CA 1
ATOM 1450 C C . THR A 1 187 ? -7.169 7.536 -5.345 1.00 78.94 187 THR A C 1
ATOM 1452 O O . THR A 1 187 ? -7.288 7.811 -4.155 1.00 78.94 187 THR A O 1
ATOM 1455 N N . ALA A 1 188 ? -7.959 8.067 -6.284 1.00 80.31 188 ALA A N 1
ATOM 1456 C CA . ALA A 1 188 ? -9.102 8.921 -5.947 1.00 80.31 188 ALA A CA 1
ATOM 1457 C C . ALA A 1 188 ? -10.092 8.194 -5.017 1.00 80.31 188 ALA A C 1
ATOM 1459 O O . ALA A 1 188 ? -10.487 8.742 -4.001 1.00 80.31 188 ALA A O 1
ATOM 1460 N N . SER A 1 189 ? -10.359 6.906 -5.270 1.00 82.31 189 SER A N 1
ATOM 1461 C CA . SER A 1 189 ? -11.229 6.071 -4.426 1.00 82.31 189 SER A CA 1
ATOM 1462 C C . SER A 1 189 ? -10.707 5.786 -3.010 1.00 82.31 189 SER A C 1
ATOM 1464 O O . SER A 1 189 ? -11.412 5.174 -2.212 1.00 82.31 189 SER A O 1
ATOM 1466 N N . SER A 1 190 ? -9.468 6.167 -2.677 1.00 86.56 190 SER A N 1
ATOM 1467 C CA . SER A 1 190 ? -9.013 6.111 -1.283 1.00 86.56 190 SER A CA 1
ATOM 1468 C C . SER A 1 190 ? -9.732 7.148 -0.420 1.00 86.56 190 SER A C 1
ATOM 1470 O O . SER A 1 190 ? -9.882 6.890 0.772 1.00 86.56 190 SER A O 1
ATOM 1472 N N . GLU A 1 191 ? -10.131 8.282 -1.004 1.00 91.56 191 GLU A N 1
ATOM 1473 C CA . GLU A 1 191 ? -10.806 9.375 -0.309 1.00 91.56 191 GLU A CA 1
ATOM 1474 C C . GLU A 1 191 ? -12.253 8.979 -0.013 1.00 91.56 191 GLU A C 1
ATOM 1476 O O . GLU A 1 191 ? -13.015 8.707 -0.941 1.00 91.56 191 GLU A O 1
ATOM 1481 N N . ARG A 1 192 ? -12.593 8.810 1.270 1.00 93.62 192 ARG A N 1
ATOM 1482 C CA . ARG A 1 192 ? -13.885 8.248 1.696 1.00 93.62 192 ARG A CA 1
ATOM 1483 C C . ARG A 1 192 ? -14.103 8.364 3.200 1.00 93.62 192 ARG A C 1
ATOM 1485 O O . ARG A 1 192 ? -13.150 8.369 3.975 1.00 93.62 192 ARG A O 1
ATOM 1492 N N . LEU A 1 193 ? -15.367 8.288 3.605 1.00 95.75 193 LEU A N 1
ATOM 1493 C CA . LEU A 1 193 ? -15.745 8.035 4.994 1.00 95.75 193 LEU A CA 1
ATOM 1494 C C . LEU A 1 193 ? -15.805 6.527 5.277 1.00 95.75 193 LEU A C 1
ATOM 1496 O O . LEU A 1 193 ? -16.379 5.774 4.473 1.00 95.75 193 LEU A O 1
ATOM 1500 N N . VAL A 1 194 ? -15.227 6.097 6.404 1.00 97.50 194 VAL A N 1
ATOM 1501 C CA . VAL A 1 194 ? -15.182 4.690 6.848 1.00 97.50 194 VAL A CA 1
ATOM 1502 C C . VAL A 1 194 ? -15.772 4.567 8.256 1.00 97.50 194 VAL A C 1
ATOM 1504 O O . VAL A 1 194 ? -15.159 5.076 9.191 1.00 97.50 194 VAL A O 1
ATOM 1507 N N . PRO A 1 195 ? -16.918 3.885 8.439 1.00 98.19 195 PRO A N 1
ATOM 1508 C CA . PRO A 1 195 ? -17.486 3.664 9.765 1.00 98.19 195 PRO A CA 1
ATOM 1509 C C . PRO A 1 195 ? -16.523 2.924 10.699 1.00 98.19 195 PRO A C 1
ATOM 1511 O O . PRO A 1 195 ? -15.847 1.974 10.294 1.00 98.19 195 PRO A O 1
ATOM 1514 N N . LEU A 1 196 ? -16.503 3.344 11.958 1.00 98.44 196 LEU A N 1
ATOM 1515 C CA . LEU A 1 196 ? -15.782 2.703 13.045 1.00 98.44 196 LEU A CA 1
ATOM 1516 C C . LEU A 1 196 ? -16.713 1.713 13.747 1.00 98.44 196 LEU A C 1
ATOM 1518 O O . LEU A 1 196 ? -17.774 2.071 14.250 1.00 98.44 196 LEU A O 1
ATOM 1522 N N . ILE A 1 197 ? -16.301 0.451 13.774 1.00 97.06 197 ILE A N 1
ATOM 1523 C CA . ILE A 1 197 ? -17.051 -0.672 14.351 1.00 97.06 197 ILE A CA 1
ATOM 1524 C C . ILE A 1 197 ? -16.117 -1.605 15.122 1.00 97.06 197 ILE A C 1
ATOM 1526 O O . ILE A 1 197 ? -14.911 -1.646 14.855 1.00 97.06 197 ILE A O 1
ATOM 1530 N N . GLY A 1 198 ? -16.663 -2.378 16.062 1.00 96.50 198 GLY A N 1
ATOM 1531 C CA . GLY A 1 198 ? -15.903 -3.406 16.775 1.00 96.50 198 GLY A CA 1
ATOM 1532 C C . GLY A 1 198 ? -14.609 -2.859 17.383 1.00 96.50 198 GLY A C 1
ATOM 1533 O O . GLY A 1 198 ? -14.611 -1.833 18.069 1.00 96.50 198 GLY A O 1
ATOM 1534 N N . LYS A 1 199 ? -13.479 -3.507 17.083 1.00 97.69 199 LYS A N 1
ATOM 1535 C CA . LYS A 1 199 ? -12.179 -3.110 17.648 1.00 97.69 199 LYS A CA 1
ATOM 1536 C C . LYS A 1 199 ? -11.597 -1.856 17.025 1.00 97.69 199 LYS A C 1
ATOM 1538 O O . LYS A 1 199 ? -10.761 -1.208 17.651 1.00 97.69 199 LYS A O 1
ATOM 1543 N N . SER A 1 200 ? -12.047 -1.476 15.832 1.00 98.00 200 SER A N 1
ATOM 1544 C CA . SER A 1 200 ? -11.629 -0.202 15.251 1.00 98.00 200 SER A CA 1
ATOM 1545 C C . SER A 1 200 ? -12.204 0.997 16.002 1.00 98.00 200 SER A C 1
ATOM 1547 O O . SER A 1 200 ? -11.486 1.972 16.202 1.00 98.00 200 SER A O 1
ATOM 1549 N N . TYR A 1 201 ? -13.445 0.899 16.492 1.00 98.44 201 TYR A N 1
ATOM 1550 C CA . TYR A 1 201 ? -14.055 1.935 17.329 1.00 98.44 201 TYR A CA 1
ATOM 1551 C C . TYR A 1 201 ? -13.346 2.066 18.681 1.00 98.44 201 TYR A C 1
ATOM 1553 O O . TYR A 1 201 ? -12.953 3.166 19.063 1.00 98.44 201 TYR A O 1
ATOM 1561 N N . TRP A 1 202 ? -13.087 0.940 19.356 1.00 98.38 202 TRP A N 1
ATOM 1562 C CA . TRP A 1 202 ? -12.287 0.936 20.587 1.00 98.38 202 TRP A CA 1
ATOM 1563 C C . TRP A 1 202 ? -10.910 1.586 20.377 1.00 98.38 202 TRP A C 1
ATOM 1565 O O . TRP A 1 20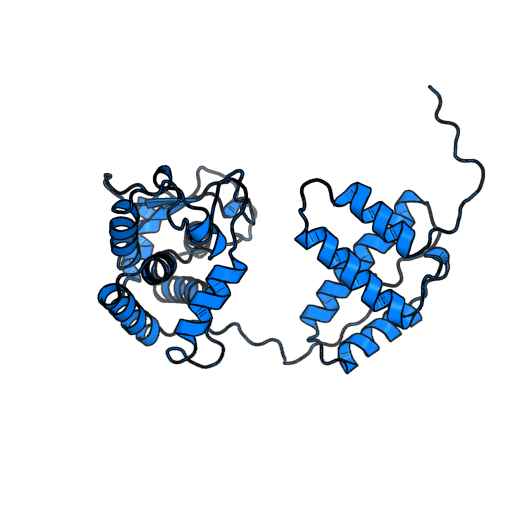2 ? -10.520 2.473 21.138 1.00 98.38 202 TRP A O 1
ATOM 1575 N N . ALA A 1 203 ? -10.200 1.196 19.313 1.00 98.38 203 ALA A N 1
ATOM 1576 C CA . ALA A 1 203 ? -8.879 1.734 19.004 1.00 98.38 203 ALA A CA 1
ATOM 1577 C C . ALA A 1 203 ? -8.913 3.244 18.747 1.00 98.38 203 ALA A C 1
ATOM 1579 O O . ALA A 1 203 ? -8.044 3.963 19.232 1.00 98.38 203 ALA A O 1
ATOM 1580 N N . ALA A 1 204 ? -9.925 3.732 18.025 1.00 98.44 204 ALA A N 1
ATOM 1581 C CA . ALA A 1 204 ? -10.124 5.158 17.801 1.00 98.44 204 ALA A CA 1
ATOM 1582 C C . ALA A 1 204 ? -10.315 5.919 19.124 1.00 98.44 204 ALA A C 1
ATOM 1584 O O . ALA A 1 204 ? -9.700 6.965 19.314 1.00 98.44 204 ALA A O 1
ATOM 1585 N N . GLY A 1 205 ? -11.066 5.352 20.074 1.00 98.31 205 GLY A N 1
ATOM 1586 C CA . GLY A 1 205 ? -11.188 5.900 21.426 1.00 98.31 205 GLY A CA 1
ATOM 1587 C C . GLY A 1 205 ? -9.841 6.030 22.146 1.00 98.31 205 GLY A C 1
ATOM 1588 O O . GLY A 1 205 ? -9.550 7.087 22.696 1.00 98.31 205 GLY A O 1
ATOM 1589 N N . GLN A 1 206 ? -8.990 4.998 22.097 1.00 98.25 206 GLN A N 1
ATOM 1590 C CA . GLN A 1 206 ? -7.653 5.052 22.714 1.00 98.25 206 GLN A CA 1
ATOM 1591 C C . GLN A 1 206 ? -6.740 6.091 22.046 1.00 98.25 206 GLN A C 1
ATOM 1593 O O . GLN A 1 206 ? -6.027 6.824 22.726 1.00 98.25 206 GLN A O 1
ATOM 1598 N N . ILE A 1 207 ? -6.788 6.197 20.715 1.00 97.75 207 ILE A N 1
ATOM 1599 C CA . ILE A 1 207 ? -6.000 7.177 19.952 1.00 97.75 207 ILE A CA 1
ATOM 1600 C C . ILE A 1 207 ? -6.360 8.610 20.371 1.00 97.75 207 ILE A C 1
ATOM 1602 O O . ILE A 1 207 ? -5.467 9.439 20.570 1.00 97.75 207 ILE A O 1
ATOM 1606 N N . MET A 1 208 ? -7.652 8.891 20.560 1.00 97.69 208 MET A N 1
ATOM 1607 C CA . MET A 1 208 ? -8.139 10.222 20.937 1.00 97.69 208 MET A CA 1
ATOM 1608 C C . MET A 1 208 ? -7.722 10.660 22.348 1.00 97.69 208 MET A C 1
ATOM 1610 O O . MET A 1 208 ? -7.685 11.861 22.607 1.00 97.69 208 MET A O 1
ATOM 1614 N N . GLN A 1 209 ? -7.352 9.723 23.230 1.00 95.81 209 GLN A N 1
ATOM 1615 C CA . GLN A 1 209 ? -6.855 10.023 24.582 1.00 95.81 209 GLN A CA 1
ATOM 1616 C C . GLN A 1 209 ? -5.412 10.546 24.603 1.00 95.81 209 GLN A C 1
ATOM 1618 O O . GLN A 1 209 ? -4.966 11.080 25.614 1.00 95.81 209 GLN A O 1
ATOM 1623 N N . THR A 1 210 ? -4.653 10.379 23.519 1.00 92.06 210 THR A N 1
ATOM 1624 C CA . THR A 1 210 ? -3.271 10.877 23.441 1.00 92.06 210 THR A CA 1
ATOM 1625 C C . THR A 1 210 ? -3.259 12.387 23.222 1.00 92.06 210 THR A C 1
ATOM 1627 O O . THR A 1 210 ? -4.142 12.892 22.553 1.00 92.06 210 THR A O 1
ATOM 1630 N N . GLU A 1 211 ? -2.263 13.138 23.698 1.00 91.50 211 GLU A N 1
ATOM 1631 C CA . GLU A 1 211 ? -2.188 14.599 23.456 1.00 91.50 211 GLU A CA 1
ATOM 1632 C C . GLU A 1 211 ? -1.695 14.970 22.043 1.00 91.50 211 GLU A C 1
ATOM 1634 O O . GLU A 1 211 ? -1.787 16.117 21.612 1.00 91.50 211 GLU A O 1
ATOM 1639 N N . ALA A 1 212 ? -1.165 14.007 21.285 1.00 93.25 212 ALA A N 1
ATOM 1640 C CA . ALA A 1 212 ? -0.583 14.266 19.973 1.00 93.25 212 ALA A CA 1
ATOM 1641 C C . ALA A 1 212 ? -1.649 14.623 18.922 1.00 93.25 212 ALA A C 1
ATOM 1643 O O . ALA A 1 212 ? -2.706 14.003 18.856 1.00 93.25 212 ALA A O 1
ATOM 1644 N N . GLN A 1 213 ? -1.338 15.575 18.035 1.00 94.56 213 GLN A N 1
ATOM 1645 C CA . GLN A 1 213 ? -2.200 15.899 16.890 1.00 94.56 213 GLN A CA 1
ATOM 1646 C C . GLN A 1 213 ? -2.285 14.733 15.887 1.00 94.56 213 GLN A C 1
ATOM 1648 O O . GLN A 1 213 ? -3.352 14.413 15.369 1.00 94.56 213 GLN A O 1
ATOM 1653 N N . PHE A 1 214 ? -1.149 14.088 15.604 1.00 96.81 214 PHE A N 1
ATOM 1654 C CA . PHE A 1 214 ? -1.091 12.908 14.743 1.00 96.81 214 PHE A CA 1
ATOM 1655 C C . PHE A 1 214 ? -1.504 11.667 15.526 1.00 96.81 214 PHE A C 1
ATOM 1657 O O . PHE A 1 214 ? -0.898 11.371 16.557 1.00 96.81 214 PHE A O 1
ATOM 1664 N N . ALA A 1 215 ? -2.426 10.875 14.970 1.00 96.75 215 ALA A N 1
ATOM 1665 C CA . ALA A 1 215 ? -2.884 9.625 15.580 1.00 96.75 215 ALA A CA 1
ATOM 1666 C C . ALA A 1 215 ? -1.732 8.638 15.859 1.00 96.75 215 ALA A C 1
ATOM 1668 O O . ALA A 1 215 ? -1.781 7.857 16.805 1.00 96.75 215 ALA A O 1
ATOM 1669 N N . PHE A 1 216 ? -0.676 8.683 15.036 1.00 96.44 216 PHE A N 1
ATOM 1670 C CA . PHE A 1 216 ? 0.498 7.813 15.142 1.00 96.44 216 PHE A CA 1
ATOM 1671 C C . PHE A 1 216 ? 1.806 8.602 14.986 1.00 96.44 216 PHE A C 1
ATOM 1673 O O . PHE A 1 216 ? 2.580 8.387 14.047 1.00 96.44 216 PHE A O 1
ATOM 1680 N N . SER A 1 217 ? 2.066 9.512 15.927 1.00 94.62 217 SER A N 1
ATOM 1681 C CA . SER A 1 217 ? 3.245 10.400 15.949 1.00 94.62 217 SER A CA 1
ATOM 1682 C C . SER A 1 217 ? 4.600 9.674 15.882 1.00 94.62 217 SER A C 1
ATOM 1684 O O . SER A 1 217 ? 5.560 10.212 15.335 1.00 94.62 217 SER A O 1
ATOM 1686 N N . ASN A 1 218 ? 4.676 8.413 16.326 1.00 94.12 218 ASN A N 1
ATOM 1687 C CA . ASN A 1 218 ? 5.876 7.568 16.198 1.00 94.12 218 ASN A CA 1
ATOM 1688 C C . ASN A 1 218 ? 6.302 7.304 14.741 1.00 94.12 218 ASN A C 1
ATOM 1690 O O . ASN A 1 218 ? 7.448 6.929 14.483 1.00 94.12 218 ASN A O 1
ATOM 1694 N N . TYR A 1 219 ? 5.385 7.453 13.783 1.00 96.06 219 TYR A N 1
ATOM 1695 C CA . TYR A 1 219 ? 5.637 7.173 12.368 1.00 96.06 219 TYR A CA 1
ATOM 1696 C C . TYR A 1 219 ? 5.294 8.335 11.445 1.00 96.06 219 TYR A C 1
ATOM 1698 O O . TYR A 1 219 ? 5.731 8.314 10.290 1.00 96.06 219 TYR A O 1
ATOM 1706 N N . THR A 1 220 ? 4.534 9.321 11.918 1.00 95.69 220 THR A N 1
ATOM 1707 C CA . THR A 1 220 ? 4.027 10.413 11.090 1.00 95.69 220 THR A CA 1
ATOM 1708 C C . THR A 1 220 ? 4.268 11.765 11.741 1.00 95.69 220 THR A C 1
ATOM 1710 O O . THR A 1 220 ? 3.996 11.965 12.919 1.00 95.69 220 THR A O 1
ATOM 1713 N N . SER A 1 221 ? 4.754 12.696 10.931 1.00 94.00 221 SER A N 1
ATOM 1714 C CA . SER A 1 221 ? 4.921 14.112 11.226 1.00 94.00 221 SER A CA 1
ATOM 1715 C C . SER A 1 221 ? 4.452 14.941 10.027 1.00 94.00 221 SER A C 1
ATOM 1717 O O . SER A 1 221 ? 4.165 14.398 8.957 1.00 94.00 221 SER A O 1
ATOM 1719 N N . ALA A 1 222 ? 4.456 16.268 10.164 1.00 91.06 222 ALA A N 1
ATOM 1720 C CA . ALA A 1 222 ? 4.095 17.186 9.082 1.00 91.06 222 ALA A CA 1
ATOM 1721 C C . ALA A 1 222 ? 4.960 17.024 7.814 1.00 91.06 222 ALA A C 1
ATOM 1723 O O . ALA A 1 222 ? 4.507 17.339 6.715 1.00 91.06 222 ALA A O 1
ATOM 1724 N N . SER A 1 223 ? 6.188 16.509 7.942 1.00 87.44 223 SER A N 1
ATOM 1725 C CA . SER A 1 223 ? 7.115 16.331 6.818 1.00 87.44 223 SER A CA 1
ATOM 1726 C C . SER A 1 223 ? 7.134 14.913 6.245 1.00 87.44 223 SER A C 1
ATOM 1728 O O . SER A 1 223 ? 7.515 14.725 5.087 1.00 87.44 223 SER A O 1
ATOM 1730 N N . LYS A 1 224 ? 6.752 13.889 7.021 1.00 87.88 224 LYS A N 1
ATOM 1731 C CA . LYS A 1 224 ? 6.945 12.489 6.619 1.00 87.88 224 LYS A CA 1
ATOM 1732 C C . LYS A 1 224 ? 5.945 11.549 7.278 1.00 87.88 224 LYS A C 1
ATOM 1734 O O . LYS A 1 224 ? 5.615 11.689 8.442 1.00 87.88 224 LYS A O 1
ATOM 1739 N N . CYS A 1 225 ? 5.565 10.498 6.555 1.00 91.25 225 CYS A N 1
ATOM 1740 C CA . CYS A 1 225 ? 4.887 9.326 7.111 1.00 91.25 225 CYS A CA 1
ATOM 1741 C C . CYS A 1 225 ? 5.677 8.070 6.738 1.00 91.25 225 CYS A C 1
ATOM 1743 O O . CYS A 1 225 ? 5.898 7.786 5.554 1.00 91.25 225 CYS A O 1
ATOM 1745 N N . ASN A 1 226 ? 6.112 7.312 7.737 1.00 92.50 226 ASN A N 1
ATOM 1746 C CA . ASN A 1 226 ? 7.000 6.173 7.574 1.00 92.50 226 ASN A CA 1
ATOM 1747 C C . ASN A 1 226 ? 6.250 4.836 7.677 1.00 92.50 226 ASN A C 1
ATOM 1749 O O . ASN A 1 226 ? 6.422 4.054 8.615 1.00 92.50 226 ASN A O 1
ATOM 1753 N N . ALA A 1 227 ? 5.440 4.551 6.655 1.00 92.56 227 ALA A N 1
ATOM 1754 C CA . ALA A 1 227 ? 4.665 3.313 6.583 1.00 92.56 227 ALA A CA 1
ATOM 1755 C C . ALA A 1 227 ? 5.531 2.041 6.544 1.00 92.56 227 ALA A C 1
ATOM 1757 O O . ALA A 1 227 ? 5.088 0.986 6.994 1.00 92.56 227 ALA A O 1
ATOM 1758 N N . ASN A 1 228 ? 6.768 2.127 6.043 1.00 93.12 228 ASN A N 1
ATOM 1759 C CA . ASN A 1 228 ? 7.683 0.985 6.005 1.00 93.12 228 ASN A CA 1
ATOM 1760 C C . ASN A 1 228 ? 8.150 0.591 7.410 1.00 93.12 228 ASN A C 1
ATOM 1762 O O . ASN A 1 228 ? 8.114 -0.592 7.743 1.00 93.12 228 ASN A O 1
ATOM 1766 N N . SER A 1 229 ? 8.537 1.564 8.243 1.00 95.31 229 SER A N 1
ATOM 1767 C CA . SER A 1 229 ? 8.937 1.293 9.629 1.00 95.31 229 SER A CA 1
ATOM 1768 C C . SER A 1 229 ? 7.779 0.746 10.460 1.00 95.31 229 SER A C 1
ATOM 1770 O O . SER A 1 229 ? 7.964 -0.245 11.164 1.00 95.31 229 SER A O 1
ATOM 1772 N N . ALA A 1 230 ? 6.577 1.310 10.317 1.00 96.94 230 ALA A N 1
ATOM 1773 C CA . ALA A 1 230 ? 5.380 0.774 10.965 1.00 96.94 230 ALA A CA 1
ATOM 1774 C C . ALA A 1 230 ? 5.077 -0.663 10.508 1.00 96.94 230 ALA A C 1
ATOM 1776 O O . ALA A 1 230 ? 4.851 -1.548 11.330 1.00 96.94 230 ALA A O 1
ATOM 1777 N N . SER A 1 231 ? 5.145 -0.929 9.198 1.00 96.81 231 SER A N 1
ATOM 1778 C CA . SER A 1 231 ? 4.950 -2.273 8.642 1.00 96.81 231 SER A CA 1
ATOM 1779 C C . SER A 1 231 ? 5.959 -3.271 9.212 1.00 96.81 231 SER A C 1
ATOM 1781 O O . SER A 1 231 ? 5.577 -4.370 9.608 1.00 96.81 231 SER A O 1
ATOM 1783 N N . ALA A 1 232 ? 7.239 -2.898 9.298 1.00 97.50 232 ALA A N 1
ATOM 1784 C CA . ALA A 1 232 ? 8.277 -3.755 9.865 1.00 97.50 232 ALA A CA 1
ATOM 1785 C C . ALA A 1 232 ? 8.027 -4.051 11.353 1.00 97.50 232 ALA A C 1
ATOM 1787 O O . ALA A 1 232 ? 8.088 -5.212 11.760 1.00 97.50 232 ALA A O 1
ATOM 1788 N N . ALA A 1 233 ? 7.689 -3.030 12.147 1.00 97.81 233 ALA A N 1
ATOM 1789 C CA . ALA A 1 233 ? 7.401 -3.178 13.573 1.00 97.81 233 ALA A CA 1
ATOM 1790 C C . ALA A 1 233 ? 6.182 -4.081 13.825 1.00 97.81 233 ALA A C 1
ATOM 1792 O O . ALA A 1 233 ? 6.257 -5.031 14.609 1.00 97.81 233 ALA A O 1
ATOM 1793 N N . LEU A 1 234 ? 5.080 -3.842 13.111 1.00 98.00 234 LEU A N 1
ATOM 1794 C CA . LEU A 1 234 ? 3.870 -4.652 13.227 1.00 98.00 234 LEU A CA 1
ATOM 1795 C C . LEU A 1 234 ? 4.098 -6.094 12.763 1.00 98.00 234 LEU A C 1
ATOM 1797 O O . LEU A 1 234 ? 3.715 -7.022 13.471 1.00 98.00 234 LEU A O 1
ATOM 1801 N N . ASN A 1 235 ? 4.757 -6.307 11.618 1.00 97.81 235 ASN A N 1
ATOM 1802 C CA . ASN A 1 235 ? 5.025 -7.658 11.117 1.00 97.81 235 ASN A CA 1
ATOM 1803 C C . ASN A 1 235 ? 5.998 -8.434 12.013 1.00 97.81 235 ASN A C 1
ATOM 1805 O O . ASN A 1 235 ? 5.833 -9.642 12.160 1.00 97.81 235 ASN A O 1
ATOM 1809 N N . LYS A 1 236 ? 6.965 -7.766 12.661 1.00 97.88 236 LYS A N 1
ATOM 1810 C CA . LYS A 1 236 ? 7.832 -8.404 13.666 1.00 97.88 236 LYS A CA 1
ATOM 1811 C C . LYS A 1 236 ? 7.008 -8.985 14.817 1.00 97.88 236 LYS A C 1
ATOM 1813 O O . LYS A 1 236 ? 7.274 -10.104 15.244 1.00 97.88 236 LYS A O 1
ATOM 1818 N N . TRP A 1 237 ? 5.998 -8.251 15.284 1.00 97.81 237 TRP A N 1
ATOM 1819 C CA . TRP A 1 237 ? 5.092 -8.722 16.333 1.00 97.81 237 TRP A CA 1
ATOM 1820 C C . TRP A 1 237 ? 4.096 -9.779 15.831 1.00 97.81 237 TRP A C 1
ATOM 1822 O O . TRP A 1 237 ? 3.801 -10.725 16.555 1.00 97.81 237 TRP A O 1
ATOM 1832 N N . LEU A 1 238 ? 3.603 -9.662 14.595 1.00 97.69 238 LEU A N 1
ATOM 1833 C CA . LEU A 1 238 ? 2.659 -10.626 14.014 1.00 97.69 238 LEU A CA 1
ATOM 1834 C C . LEU A 1 238 ? 3.301 -11.975 13.689 1.00 97.69 238 LEU A C 1
ATOM 1836 O O . LEU A 1 238 ? 2.626 -12.985 13.817 1.00 97.69 238 LEU A O 1
ATOM 1840 N N . LYS A 1 239 ? 4.579 -12.011 13.289 1.00 96.38 239 LYS A N 1
ATOM 1841 C CA . LYS A 1 239 ? 5.262 -13.219 12.795 1.00 96.38 239 LYS A CA 1
ATOM 1842 C C . LYS A 1 239 ? 5.050 -14.483 13.655 1.00 96.38 239 LYS A C 1
ATOM 1844 O O . LYS A 1 239 ? 4.726 -15.503 13.065 1.00 96.38 239 LYS A O 1
ATOM 1849 N N . PRO A 1 240 ? 5.187 -14.462 14.997 1.00 96.94 240 PRO A N 1
ATOM 1850 C CA . PRO A 1 240 ? 4.933 -15.651 15.821 1.00 96.94 240 PRO A CA 1
ATOM 1851 C C . PRO A 1 240 ? 3.443 -15.953 16.081 1.00 96.94 240 PRO A C 1
ATOM 1853 O O . PRO A 1 240 ? 3.141 -16.942 16.737 1.00 96.94 240 PRO A O 1
ATOM 1856 N N . ARG A 1 241 ? 2.514 -15.103 15.626 1.00 96.88 241 ARG A N 1
ATOM 1857 C CA . ARG A 1 241 ? 1.075 -15.152 15.957 1.00 96.88 241 ARG A CA 1
ATOM 1858 C C . ARG A 1 241 ? 0.170 -15.485 14.772 1.00 96.88 241 ARG A C 1
ATOM 1860 O O . ARG A 1 241 ? -1.032 -15.668 14.953 1.00 96.88 241 ARG A O 1
ATOM 1867 N N . VAL A 1 242 ? 0.705 -15.490 13.554 1.00 96.56 242 VAL A N 1
ATOM 1868 C CA . VAL A 1 242 ? -0.086 -15.619 12.323 1.00 96.56 242 VAL A CA 1
ATOM 1869 C C . VAL A 1 242 ? 0.417 -16.776 11.466 1.00 96.56 242 VAL A C 1
ATOM 1871 O O . VAL A 1 242 ? 1.603 -17.094 11.531 1.00 96.56 242 VAL A O 1
ATOM 1874 N N . PRO A 1 243 ? -0.449 -17.395 10.642 1.00 94.81 243 PRO A N 1
ATOM 1875 C CA . PRO A 1 243 ? -0.019 -18.417 9.694 1.00 94.81 243 PRO A CA 1
ATOM 1876 C C . PRO A 1 243 ? 1.051 -17.906 8.727 1.00 94.81 243 PRO A C 1
ATOM 1878 O O . PRO A 1 243 ? 1.108 -16.712 8.413 1.00 94.81 243 PRO A O 1
ATOM 1881 N N . ASP A 1 244 ? 1.843 -18.828 8.184 1.00 91.19 244 ASP A N 1
ATOM 1882 C CA . ASP A 1 244 ? 2.915 -18.495 7.252 1.00 91.19 244 ASP A CA 1
ATOM 1883 C C . ASP A 1 244 ? 2.430 -17.648 6.068 1.00 91.19 244 ASP A C 1
ATOM 1885 O O . ASP A 1 244 ? 1.422 -17.918 5.412 1.00 91.19 244 ASP A O 1
ATOM 1889 N N . GLY A 1 245 ? 3.177 -16.577 5.801 1.00 89.12 245 GLY A N 1
ATOM 1890 C CA . GLY A 1 245 ? 2.881 -15.612 4.746 1.00 89.12 245 GLY A CA 1
ATOM 1891 C C . GLY A 1 245 ? 1.850 -14.540 5.115 1.00 89.12 245 GLY A C 1
ATOM 1892 O O . GLY A 1 245 ? 1.765 -13.546 4.387 1.00 89.12 245 GLY A O 1
ATOM 1893 N N . CYS A 1 246 ? 1.102 -14.681 6.216 1.00 94.56 246 CYS A N 1
ATOM 1894 C CA . CYS A 1 246 ? 0.213 -13.621 6.689 1.00 94.56 246 CYS A CA 1
ATOM 1895 C C . CYS A 1 246 ? 1.019 -12.428 7.215 1.00 94.56 246 CYS A C 1
ATOM 1897 O O . CYS A 1 246 ? 2.005 -12.569 7.935 1.00 94.56 246 CYS A O 1
ATOM 1899 N N . VAL A 1 247 ? 0.580 -11.229 6.851 1.00 95.25 247 VAL A N 1
ATOM 1900 C CA . VAL A 1 247 ? 1.218 -9.955 7.213 1.00 95.25 247 VAL A CA 1
ATOM 1901 C C . VAL A 1 247 ? 0.151 -8.927 7.576 1.00 95.25 247 VAL A C 1
ATOM 1903 O O . VAL A 1 247 ? -1.041 -9.174 7.412 1.00 95.25 247 VAL A O 1
ATOM 1906 N N . VAL A 1 248 ? 0.549 -7.725 7.995 1.00 96.25 248 VAL A N 1
ATOM 1907 C CA . VAL A 1 248 ? -0.376 -6.598 8.250 1.00 96.25 248 VAL A CA 1
ATOM 1908 C C . VAL A 1 248 ? -1.381 -6.397 7.105 1.00 96.25 248 VAL A C 1
ATOM 1910 O O . VAL A 1 248 ? -2.567 -6.182 7.331 1.00 96.25 248 VAL A O 1
ATOM 1913 N N . TYR A 1 249 ? -0.933 -6.509 5.851 1.00 94.81 249 TYR A N 1
ATOM 1914 C CA . TYR A 1 249 ? -1.809 -6.338 4.688 1.00 94.81 249 TYR A CA 1
ATOM 1915 C C . TYR A 1 249 ? -2.870 -7.448 4.542 1.00 94.81 249 TYR A C 1
ATOM 1917 O O . TYR A 1 249 ? -3.897 -7.231 3.900 1.00 94.81 249 TYR A O 1
ATOM 1925 N N . SER A 1 250 ? -2.667 -8.614 5.163 1.00 95.75 250 SER A N 1
ATOM 1926 C CA . SER A 1 250 ? -3.623 -9.728 5.161 1.00 95.75 250 SER A CA 1
ATOM 1927 C C . SER A 1 250 ? -4.928 -9.398 5.890 1.00 95.75 250 SER A C 1
ATOM 1929 O O . SER A 1 250 ? -5.959 -9.952 5.522 1.00 95.75 250 SER A O 1
ATOM 1931 N N . PHE A 1 251 ? -4.934 -8.454 6.843 1.00 96.44 251 PHE A N 1
ATOM 1932 C CA . PHE A 1 251 ? -6.172 -7.958 7.470 1.00 96.44 251 PHE A CA 1
ATOM 1933 C C . PHE A 1 251 ? -7.107 -7.302 6.454 1.00 96.44 251 PHE A C 1
ATOM 1935 O O . PHE A 1 251 ? -8.313 -7.531 6.462 1.00 96.44 251 PHE A O 1
ATOM 1942 N N . ARG A 1 252 ? -6.544 -6.526 5.523 1.00 95.69 252 ARG A N 1
ATOM 1943 C CA . ARG A 1 252 ? -7.319 -5.882 4.460 1.00 95.69 252 ARG A CA 1
ATOM 1944 C C . ARG A 1 252 ? -7.922 -6.903 3.493 1.00 95.69 252 ARG A C 1
ATOM 1946 O O . ARG A 1 252 ? -9.040 -6.703 3.028 1.00 95.69 252 ARG A O 1
ATOM 1953 N N . HIS A 1 253 ? -7.199 -7.981 3.186 1.00 95.00 253 HIS A N 1
ATOM 1954 C CA . HIS A 1 253 ? -7.756 -9.096 2.413 1.00 95.00 253 HIS A CA 1
ATOM 1955 C C . HIS A 1 253 ? -8.888 -9.787 3.177 1.00 95.00 253 HIS A C 1
ATOM 1957 O O . HIS A 1 253 ? -9.970 -9.960 2.621 1.00 95.00 253 HIS A O 1
ATOM 1963 N N . ALA A 1 254 ? -8.685 -10.038 4.470 1.00 96.12 254 ALA A N 1
ATOM 1964 C CA . ALA A 1 254 ? -9.689 -10.657 5.324 1.00 96.12 254 ALA A CA 1
ATOM 1965 C C . ALA A 1 254 ? -10.958 -9.812 5.471 1.00 96.12 254 ALA A C 1
ATOM 1967 O O . ALA A 1 254 ? -12.047 -10.370 5.510 1.00 96.12 254 ALA A O 1
ATOM 1968 N N . LEU A 1 255 ? -10.863 -8.475 5.508 1.00 96.88 255 LEU A N 1
ATOM 1969 C CA . LEU A 1 255 ? -12.052 -7.617 5.470 1.00 96.88 255 LEU A CA 1
ATOM 1970 C C . LEU A 1 255 ? -12.870 -7.866 4.195 1.00 96.88 255 LEU A C 1
ATOM 1972 O O . LEU A 1 255 ? -14.080 -8.059 4.272 1.00 96.88 255 LEU A O 1
ATOM 1976 N N . ARG A 1 256 ? -12.216 -7.896 3.025 1.00 95.50 256 ARG A N 1
ATOM 1977 C CA . ARG A 1 256 ? -12.907 -8.125 1.747 1.00 95.50 256 ARG A CA 1
ATOM 1978 C C . ARG A 1 256 ? -13.571 -9.498 1.705 1.00 95.50 256 ARG A C 1
ATOM 1980 O O . ARG A 1 256 ? -14.704 -9.609 1.249 1.00 95.50 256 ARG A O 1
ATOM 1987 N N . ASP A 1 257 ? -12.879 -10.522 2.192 1.00 95.62 257 ASP A N 1
ATOM 1988 C CA . ASP A 1 257 ? -13.409 -11.884 2.220 1.00 95.62 257 ASP A CA 1
ATOM 1989 C C . ASP A 1 257 ? -14.569 -12.023 3.216 1.00 95.62 257 ASP A C 1
ATOM 1991 O O . ASP A 1 257 ? -15.575 -12.642 2.879 1.00 95.62 257 ASP A O 1
ATOM 1995 N N . ARG A 1 258 ? -14.492 -11.376 4.390 1.00 97.06 258 ARG A N 1
ATOM 1996 C CA . ARG A 1 258 ? -15.610 -11.308 5.345 1.00 97.06 258 ARG A CA 1
ATOM 1997 C C . ARG A 1 258 ? -16.832 -10.606 4.751 1.00 97.06 258 ARG A C 1
ATOM 1999 O O . ARG A 1 258 ? -17.936 -11.122 4.875 1.00 97.06 258 ARG A O 1
ATOM 2006 N N . LEU A 1 259 ? -16.646 -9.470 4.070 1.00 97.56 259 LEU A N 1
ATOM 2007 C CA . LEU A 1 259 ? -17.738 -8.770 3.379 1.00 97.56 259 LEU A CA 1
ATOM 2008 C C . LEU A 1 259 ? -18.364 -9.647 2.286 1.00 97.56 259 LEU A C 1
ATOM 2010 O O . LEU A 1 259 ? -19.585 -9.690 2.164 1.00 97.56 259 LEU A O 1
ATOM 2014 N N . ARG A 1 260 ? -17.544 -10.381 1.521 1.00 96.50 260 ARG A N 1
ATOM 2015 C CA . ARG A 1 260 ? -18.041 -11.333 0.516 1.00 96.50 260 ARG A CA 1
ATOM 2016 C C . ARG A 1 260 ? -18.850 -12.461 1.158 1.00 96.50 260 ARG A C 1
ATOM 2018 O O . ARG A 1 260 ? -19.884 -12.828 0.618 1.00 96.50 260 ARG A O 1
ATOM 2025 N N . ALA A 1 261 ? -18.398 -12.992 2.293 1.00 96.88 261 ALA A N 1
ATOM 2026 C CA . ALA A 1 261 ? -19.062 -14.093 2.990 1.00 96.88 261 ALA A CA 1
ATOM 2027 C C . ALA A 1 261 ? -20.468 -13.735 3.499 1.00 96.88 261 ALA A C 1
ATOM 2029 O O . ALA A 1 261 ? -21.295 -14.624 3.654 1.00 96.88 261 ALA A O 1
ATOM 2030 N N . VAL A 1 262 ? -20.742 -12.448 3.732 1.00 97.81 262 VAL A N 1
ATOM 2031 C CA . VAL A 1 262 ? -22.080 -11.952 4.093 1.00 97.81 262 VAL A CA 1
ATOM 2032 C C . VAL A 1 262 ? -22.859 -11.413 2.894 1.00 97.81 262 VAL A C 1
ATOM 2034 O O . VAL A 1 262 ? -23.866 -10.742 3.093 1.00 97.81 262 VAL A O 1
ATOM 2037 N N . GLU A 1 263 ? -22.389 -11.675 1.671 1.00 97.44 263 GLU A N 1
ATOM 2038 C CA . GLU A 1 263 ? -23.019 -11.256 0.411 1.00 97.44 263 GLU A CA 1
ATOM 2039 C C . GLU A 1 263 ? -23.120 -9.728 0.249 1.00 97.44 263 GLU A C 1
ATOM 2041 O O . GLU A 1 263 ? -24.063 -9.202 -0.341 1.00 97.44 263 GLU A O 1
ATOM 2046 N N . CYS A 1 264 ? -22.135 -8.987 0.768 1.00 97.06 264 CYS A N 1
ATOM 2047 C CA . CYS A 1 264 ? -22.038 -7.547 0.532 1.00 97.06 264 CYS A CA 1
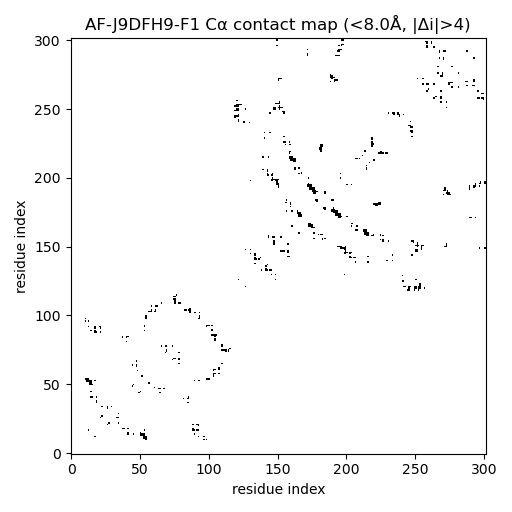ATOM 2048 C C . CYS A 1 264 ? -21.842 -7.263 -0.970 1.00 97.06 264 CYS A C 1
ATOM 2050 O O . CYS A 1 264 ? -20.895 -7.805 -1.558 1.00 97.06 264 CYS A O 1
ATOM 2052 N N . PRO A 1 265 ? -22.673 -6.396 -1.589 1.00 94.81 265 PRO A N 1
ATOM 2053 C CA . PRO A 1 265 ? -22.488 -5.956 -2.966 1.00 94.81 265 PRO A CA 1
ATOM 2054 C C . PRO A 1 265 ? -21.064 -5.460 -3.219 1.00 94.81 265 PRO A C 1
ATOM 2056 O O . PRO A 1 265 ? -20.458 -4.774 -2.389 1.00 94.81 265 PRO A O 1
ATOM 2059 N N . SER A 1 266 ? -20.501 -5.835 -4.368 1.00 92.00 266 SER A N 1
ATOM 2060 C CA . SER A 1 266 ? -19.084 -5.607 -4.667 1.00 92.00 266 SER A CA 1
ATOM 2061 C C . SER A 1 266 ? -18.707 -4.130 -4.690 1.00 92.00 266 SER A C 1
ATOM 2063 O O . SER A 1 266 ? -17.619 -3.771 -4.254 1.00 92.00 266 SER A O 1
ATOM 2065 N N . ASP A 1 267 ? -19.606 -3.272 -5.154 1.00 90.62 267 ASP A N 1
ATOM 2066 C CA . ASP A 1 267 ? -19.422 -1.825 -5.206 1.00 90.62 267 ASP A CA 1
ATOM 2067 C C . ASP A 1 267 ? -19.475 -1.165 -3.819 1.00 90.62 267 ASP A C 1
ATOM 2069 O O . ASP A 1 267 ? -18.672 -0.273 -3.543 1.00 90.62 267 ASP A O 1
ATOM 2073 N N . ILE A 1 268 ? -20.324 -1.648 -2.908 1.00 93.06 268 ILE A N 1
ATOM 2074 C CA . ILE A 1 268 ? -20.307 -1.231 -1.497 1.00 93.06 268 ILE A CA 1
ATOM 2075 C C . ILE A 1 268 ? -19.021 -1.709 -0.819 1.00 93.06 268 ILE A C 1
ATOM 2077 O O . ILE A 1 268 ? -18.377 -0.942 -0.100 1.00 93.06 268 ILE A O 1
ATOM 2081 N N . SER A 1 269 ? -18.604 -2.955 -1.070 1.00 94.25 269 SER A N 1
ATOM 2082 C CA . SER A 1 269 ? -17.323 -3.479 -0.584 1.00 94.25 269 SER A CA 1
ATOM 2083 C C . SER A 1 269 ? -16.163 -2.598 -1.062 1.00 94.25 269 SER A C 1
ATOM 2085 O O . SER A 1 269 ? -15.339 -2.158 -0.256 1.00 94.25 269 SER A O 1
ATOM 2087 N N . ASP A 1 270 ? -16.139 -2.260 -2.352 1.00 92.62 270 ASP A N 1
ATOM 2088 C CA . ASP A 1 270 ? -15.138 -1.386 -2.958 1.00 92.62 270 ASP A CA 1
ATOM 2089 C C . ASP A 1 270 ? -15.169 0.033 -2.381 1.00 92.62 270 ASP A C 1
ATOM 2091 O O . ASP A 1 270 ? -14.098 0.585 -2.104 1.00 92.62 270 ASP A O 1
ATOM 2095 N N . ALA A 1 271 ? -16.352 0.573 -2.080 1.00 92.50 271 ALA A N 1
ATOM 2096 C CA . ALA A 1 271 ? -16.518 1.857 -1.402 1.00 92.50 271 ALA A CA 1
ATOM 2097 C C . ALA A 1 271 ? -16.059 1.837 0.068 1.00 92.50 271 ALA A C 1
ATOM 2099 O O . ALA A 1 271 ? -15.499 2.825 0.538 1.00 92.50 271 ALA A O 1
ATOM 2100 N N . ILE A 1 272 ? -16.237 0.734 0.802 1.00 94.62 272 ILE A N 1
ATOM 2101 C CA . ILE A 1 272 ? -15.708 0.570 2.171 1.00 94.62 272 ILE A CA 1
ATOM 2102 C C . ILE A 1 272 ? -14.177 0.489 2.134 1.00 94.62 272 ILE A C 1
ATOM 2104 O O . ILE A 1 272 ? -13.469 1.194 2.861 1.00 94.62 272 ILE A O 1
ATOM 2108 N N . GLY A 1 273 ? -13.641 -0.366 1.263 1.00 92.38 273 GLY A N 1
ATOM 2109 C CA . GLY A 1 273 ? -12.208 -0.619 1.188 1.00 92.38 273 GLY A CA 1
ATOM 2110 C C . GLY A 1 273 ? -11.419 0.478 0.474 1.00 92.38 273 GLY A C 1
ATOM 2111 O O . GLY A 1 273 ? -10.201 0.553 0.648 1.00 92.38 273 GLY A O 1
ATOM 2112 N N . GLY A 1 274 ? -12.042 1.313 -0.355 1.00 90.75 274 GLY A N 1
ATOM 2113 C CA . GLY A 1 274 ? -11.321 2.153 -1.317 1.00 90.75 274 GLY A CA 1
ATOM 2114 C C . GLY A 1 274 ? -10.566 1.291 -2.337 1.00 90.75 274 GLY A C 1
ATOM 2115 O O . GLY A 1 274 ? -9.360 1.479 -2.580 1.00 90.75 274 GLY A O 1
ATOM 2116 N N . TRP A 1 275 ? -11.234 0.243 -2.827 1.00 89.94 275 TRP A N 1
ATOM 2117 C CA . TRP A 1 275 ? -10.782 -0.561 -3.963 1.00 89.94 275 TRP A CA 1
ATOM 2118 C C . TRP A 1 275 ? -11.195 0.127 -5.275 1.00 89.94 275 TRP A C 1
ATOM 2120 O O . TRP A 1 275 ? -11.880 1.145 -5.275 1.00 89.94 275 TRP A O 1
ATOM 2130 N N . SER A 1 276 ? -10.656 -0.337 -6.400 1.00 81.31 276 SER A N 1
ATOM 2131 C CA . SER A 1 276 ? -11.039 0.183 -7.713 1.00 81.31 276 SER A CA 1
ATOM 2132 C C . SER A 1 276 ? -12.309 -0.518 -8.174 1.00 81.31 276 SER A C 1
ATOM 2134 O O . SER A 1 276 ? -12.259 -1.723 -8.419 1.00 81.31 276 SER A O 1
ATOM 2136 N N . THR A 1 277 ? -13.389 0.237 -8.335 1.00 72.31 277 THR A N 1
ATOM 2137 C CA . THR A 1 277 ? -14.637 -0.258 -8.917 1.00 72.31 277 THR A CA 1
ATOM 2138 C C . THR A 1 277 ? -14.487 -0.372 -10.434 1.00 72.31 277 THR A C 1
ATOM 2140 O O . THR A 1 277 ? -14.023 0.559 -11.093 1.00 72.31 277 THR A O 1
ATOM 2143 N N . SER A 1 278 ? -14.843 -1.520 -11.002 1.00 61.69 278 SER A N 1
ATOM 2144 C CA . SER A 1 278 ? -14.881 -1.742 -12.451 1.00 61.69 278 SER A CA 1
ATOM 2145 C C . SER A 1 278 ? -16.301 -1.521 -12.981 1.00 61.69 278 SER A C 1
ATOM 2147 O O . SER A 1 278 ? -17.205 -2.221 -12.541 1.00 61.69 278 SER A O 1
ATOM 2149 N N . GLY A 1 279 ? -16.496 -0.597 -13.931 1.00 57.00 279 GLY A N 1
ATOM 2150 C CA . GLY A 1 279 ? -17.782 -0.380 -14.618 1.00 57.00 279 GLY A CA 1
ATOM 2151 C C . GLY A 1 279 ? -18.145 1.100 -14.816 1.00 57.00 279 GLY A C 1
ATOM 2152 O O . GLY A 1 279 ? -17.795 1.939 -13.994 1.00 57.00 279 GLY A O 1
ATOM 2153 N N . ILE A 1 280 ? -18.847 1.413 -15.913 1.00 48.84 280 ILE A N 1
ATOM 2154 C CA . ILE A 1 280 ? -19.179 2.785 -16.367 1.00 48.84 280 ILE A CA 1
ATOM 2155 C C . ILE A 1 280 ? -20.272 3.448 -15.497 1.00 48.84 280 ILE A C 1
ATOM 2157 O O . ILE A 1 280 ? -20.321 4.669 -15.385 1.00 48.84 280 ILE A O 1
ATOM 2161 N N . GLY A 1 281 ? -21.127 2.659 -14.835 1.00 51.25 281 GLY A N 1
ATOM 2162 C CA . GLY A 1 281 ? -22.265 3.160 -14.049 1.00 51.25 281 GLY A CA 1
ATOM 2163 C C . GLY A 1 281 ? -21.946 3.647 -12.629 1.00 51.25 281 GLY A C 1
ATOM 2164 O O . GLY A 1 281 ? -22.831 4.171 -11.966 1.00 51.25 281 GLY A O 1
ATOM 2165 N N . HIS A 1 282 ? -20.709 3.487 -12.145 1.00 51.06 282 HIS A N 1
ATOM 2166 C CA . HIS A 1 282 ? -20.355 3.730 -10.733 1.00 51.06 282 HIS A CA 1
ATOM 2167 C C . HIS A 1 282 ? -19.677 5.081 -10.471 1.00 51.06 282 HIS A C 1
ATOM 2169 O O . HIS A 1 282 ? -19.323 5.390 -9.337 1.00 51.06 282 HIS A O 1
ATOM 2175 N N . SER A 1 283 ? -19.477 5.880 -11.518 1.00 47.97 283 SER A N 1
ATOM 2176 C CA . SER A 1 283 ? -18.923 7.237 -11.454 1.00 47.97 283 SER A CA 1
ATOM 2177 C C . SER A 1 283 ? -19.990 8.334 -11.299 1.00 47.97 283 SER A C 1
ATOM 2179 O O . SER A 1 283 ? -19.645 9.509 -11.356 1.00 47.97 283 SER A O 1
ATOM 2181 N N . TYR A 1 284 ? -21.266 7.971 -11.119 1.00 39.78 284 TYR A N 1
ATOM 2182 C CA . TYR A 1 284 ? -22.384 8.906 -10.943 1.00 39.78 284 TYR A CA 1
ATOM 2183 C C . TYR A 1 284 ? -22.899 8.883 -9.491 1.00 39.78 284 TYR A C 1
ATOM 2185 O O . TYR A 1 284 ? -23.290 7.827 -9.000 1.00 39.78 284 TYR A O 1
ATOM 2193 N N . GLY A 1 285 ? -22.923 10.050 -8.830 1.00 52.31 285 GLY A N 1
ATOM 2194 C CA . GLY A 1 285 ? -23.475 10.266 -7.479 1.00 52.31 285 GLY A CA 1
ATOM 2195 C C . GLY A 1 285 ? -22.435 10.472 -6.364 1.00 52.31 285 GLY A C 1
ATOM 2196 O O . GLY A 1 285 ? -21.241 10.260 -6.569 1.00 52.31 285 GLY A O 1
ATOM 2197 N N . ASP A 1 286 ? -22.905 10.844 -5.166 1.00 63.03 286 ASP A N 1
ATOM 2198 C CA . ASP A 1 286 ? -22.093 11.139 -3.961 1.00 63.03 286 ASP A CA 1
ATOM 2199 C C . ASP A 1 286 ? -21.491 9.884 -3.281 1.00 63.03 286 ASP A C 1
ATOM 2201 O O . ASP A 1 286 ? -20.941 9.935 -2.178 1.00 63.03 286 ASP A O 1
ATOM 2205 N N . GLY A 1 287 ? -21.569 8.726 -3.944 1.00 75.75 287 GLY A N 1
ATOM 2206 C CA . GLY A 1 287 ? -21.156 7.433 -3.406 1.00 75.75 287 GLY A CA 1
ATOM 2207 C C . GLY A 1 287 ? -22.144 6.853 -2.388 1.00 75.75 287 GLY A C 1
ATOM 2208 O O . GLY A 1 287 ? -23.321 7.197 -2.353 1.00 75.75 287 GLY A O 1
ATOM 2209 N N . TYR A 1 288 ? -21.663 5.909 -1.575 1.00 83.81 288 TYR A N 1
ATOM 2210 C CA . TYR A 1 288 ? -22.461 5.255 -0.536 1.00 83.81 288 TYR A CA 1
ATOM 2211 C C . TYR A 1 288 ? -22.370 5.998 0.800 1.00 83.81 288 TYR A C 1
ATOM 2213 O O . TYR A 1 288 ? -21.263 6.204 1.318 1.00 83.81 288 TYR A O 1
ATOM 2221 N N . ASP A 1 289 ? -23.531 6.300 1.381 1.00 90.44 289 ASP A N 1
ATOM 2222 C CA . ASP A 1 289 ? -23.660 6.904 2.708 1.00 90.44 289 ASP A CA 1
ATOM 2223 C C . ASP A 1 289 ? -23.113 5.985 3.827 1.00 90.44 289 ASP A C 1
ATOM 2225 O O . ASP A 1 289 ? -23.043 4.752 3.695 1.00 90.44 289 ASP A O 1
ATOM 2229 N N . LEU A 1 290 ? -22.712 6.594 4.943 1.00 94.69 290 LEU A N 1
ATOM 2230 C CA . LEU A 1 290 ? -22.208 5.954 6.154 1.00 94.69 290 LEU A CA 1
ATOM 2231 C C . LEU A 1 290 ? -23.156 4.874 6.677 1.00 94.69 290 LEU A C 1
ATOM 2233 O O . LEU A 1 290 ? -22.676 3.794 7.022 1.00 94.69 290 LEU A O 1
ATOM 2237 N N . VAL A 1 291 ? -24.472 5.114 6.659 1.00 96.31 291 VAL A N 1
ATOM 2238 C CA . VAL A 1 291 ? -25.496 4.150 7.105 1.00 96.31 291 VAL A CA 1
ATOM 2239 C C . VAL A 1 291 ? -25.382 2.832 6.334 1.00 96.31 291 VAL A C 1
ATOM 2241 O O . VAL A 1 291 ? -25.354 1.745 6.919 1.00 96.31 291 VAL A O 1
ATOM 2244 N N . VAL A 1 292 ? -25.248 2.911 5.006 1.00 95.81 292 VAL A N 1
ATOM 2245 C CA . VAL A 1 292 ? -25.134 1.728 4.141 1.00 95.81 292 VAL A CA 1
ATOM 2246 C C . VAL A 1 292 ? -23.835 0.981 4.429 1.00 95.81 292 VAL A C 1
ATOM 2248 O O . VAL A 1 292 ? -23.847 -0.241 4.593 1.00 95.81 292 VAL A O 1
ATOM 2251 N N . LYS A 1 293 ? -22.712 1.698 4.534 1.00 96.44 293 LYS A N 1
ATOM 2252 C CA . LYS A 1 293 ? -21.407 1.094 4.845 1.00 96.44 293 LYS A CA 1
ATOM 2253 C C . LYS A 1 293 ? -21.407 0.430 6.225 1.00 96.44 293 LYS A C 1
ATOM 2255 O O . LYS A 1 293 ? -20.925 -0.696 6.359 1.00 96.44 293 LYS A O 1
ATOM 2260 N N . GLN A 1 294 ? -21.966 1.100 7.234 1.00 97.56 294 GLN A N 1
ATOM 2261 C CA . GLN A 1 294 ? -22.016 0.621 8.614 1.00 97.56 294 GLN A CA 1
ATOM 2262 C C . GLN A 1 294 ? -22.857 -0.653 8.710 1.00 97.56 294 GLN A C 1
ATOM 2264 O O . GLN A 1 294 ? -22.393 -1.627 9.300 1.00 97.56 294 GLN A O 1
ATOM 2269 N N . LYS A 1 295 ? -24.024 -0.692 8.050 1.00 97.81 295 LYS A N 1
ATOM 2270 C CA . LYS A 1 295 ? -24.888 -1.882 7.976 1.00 97.81 295 LYS A CA 1
ATOM 2271 C C . LYS A 1 295 ? -24.121 -3.132 7.538 1.00 97.81 295 LYS A C 1
ATOM 2273 O O . LYS A 1 295 ? -24.323 -4.207 8.097 1.00 97.81 295 LYS A O 1
ATOM 2278 N N . TRP A 1 296 ? -23.255 -3.020 6.531 1.00 98.00 296 TRP A N 1
ATOM 2279 C CA . TRP A 1 296 ? -22.470 -4.160 6.045 1.00 98.00 296 TRP A CA 1
ATOM 2280 C C . TRP A 1 296 ? -21.283 -4.495 6.942 1.00 98.00 296 TRP A C 1
ATOM 2282 O O . TRP A 1 296 ? -21.013 -5.672 7.174 1.00 98.00 296 TRP A O 1
ATOM 2292 N N . LEU A 1 297 ? -20.600 -3.481 7.473 1.00 97.44 297 LEU A N 1
ATOM 2293 C CA . LEU A 1 297 ? -19.502 -3.671 8.418 1.00 97.44 297 LEU A CA 1
ATOM 2294 C C . LEU A 1 297 ? -19.972 -4.350 9.716 1.00 97.44 297 LEU A C 1
ATOM 2296 O O . LEU A 1 297 ? -19.312 -5.268 10.196 1.00 97.44 297 LEU A O 1
ATOM 2300 N N . GLN A 1 298 ? -21.142 -3.985 10.244 1.00 97.25 298 GLN A N 1
ATOM 2301 C CA . GLN A 1 298 ? -21.720 -4.599 11.446 1.00 97.25 298 GLN A CA 1
ATOM 2302 C C . GLN A 1 298 ? -21.943 -6.110 11.301 1.00 97.25 298 GLN A C 1
ATOM 2304 O O . GLN A 1 298 ? -21.779 -6.843 12.272 1.00 97.25 298 GLN A O 1
ATOM 2309 N N . LYS A 1 299 ? -22.240 -6.600 10.090 1.00 97.38 299 LYS A N 1
ATOM 2310 C CA . LYS A 1 299 ? -22.412 -8.040 9.827 1.00 97.38 299 LYS A CA 1
ATOM 2311 C C . LYS A 1 299 ? -21.117 -8.853 9.941 1.00 97.38 299 LYS A C 1
ATOM 2313 O O . LYS A 1 299 ? -21.187 -10.078 9.935 1.00 97.38 299 LYS A O 1
ATOM 2318 N N . ILE A 1 300 ? -19.950 -8.204 9.988 1.00 95.81 300 ILE A N 1
ATOM 2319 C CA . ILE A 1 300 ? -18.639 -8.873 9.944 1.00 95.81 300 ILE A CA 1
ATOM 2320 C C . ILE A 1 300 ? -17.747 -8.604 11.166 1.00 95.81 300 ILE A C 1
ATOM 2322 O O . ILE A 1 300 ? -16.570 -8.990 11.157 1.00 95.81 300 ILE A O 1
ATOM 2326 N N . VAL A 1 301 ? -18.287 -7.935 12.190 1.00 90.62 301 VAL A N 1
ATOM 2327 C CA . VAL A 1 301 ? -17.631 -7.745 13.496 1.00 90.62 301 VAL A CA 1
ATOM 2328 C C . VAL A 1 301 ? -17.401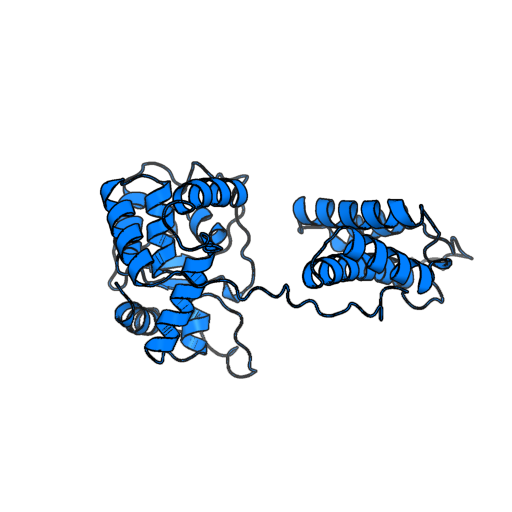 -9.115 14.151 1.00 90.62 301 VAL A C 1
ATOM 2330 O O . VAL A 1 301 ? -18.241 -10.005 14.023 1.00 90.62 301 VAL A O 1
ATOM 2333 N N . ILE A 1 302 ? -16.252 -9.293 14.815 1.00 88.44 302 ILE A N 1
ATOM 2334 C CA . ILE A 1 302 ? -15.777 -10.573 15.383 1.00 88.44 302 ILE A CA 1
ATOM 2335 C C . ILE A 1 302 ? -15.806 -10.568 16.919 1.00 88.44 302 ILE A C 1
ATOM 2337 O O . ILE A 1 302 ? -15.536 -9.493 17.496 1.00 88.44 302 ILE A O 1
#

Foldseek 3Di:
DPPPDPPDDVLFDWLVNLLVVCCVPPVVPVDDVLNVLLVVLSVLLCVQVNTGTLLPDALVSLQSSLVVCVVVPDALVVSVVSLVSSQVSSVVVCVVSVHPDDRSSPDDDRDHDPPPPPQAAFDPVLLVVLLVVLVVVVDLLSLLLLLCLLLLEDSLQSQQDFLVQFALPDPFTWGQRDAAQQDDDPDPLSGAIATQDASSSVSNVSLNPDPDRGSRPVATDNNYGHSVVSQVVQQVVCVVRTPPNDGSNSSSVNNLVLLVVVVNPPQLSCSSNSNDDDDDPQVDDPGDDSVSNVVSSVSRHD

InterPro domains:
  IPR002104 Integrase, catalytic domain [PS51898] (117-302)
  IPR010998 Integrase/recombinase, N-terminal [G3DSA:1.10.150.130] (10-119)
  IPR011010 DNA breaking-rejoining enzyme, catalytic core [SSF56349] (13-296)
  IPR013762 Integrase-like, catalytic domain superfamily [G3DSA:1.10.443.10] (126-296)
  IPR044068 Core-binding (CB) domain [PS51900] (13-94)
  IPR050090 Bacterial tyrosine recombinase XerC/XerD complex [PTHR30349] (36-259)

Sequence (302 aa):
MTLERPTSGETSISLSEALDLYLRLKGNGKGEAFERTARRNIEQFYAVVGDPSIGELTSADAASFRDHLIERGLASSSVKRCFASIRSIVSLAIQEHGLPITNPFAKVFIPADDRSKSRPTMPVKTIKILQAECEATNDPNRHLLALISDTGLRLSEALGLIKEDIVLDTEIPHLIIQKHPWRKLKTASSERLVPLIGKSYWAAGQIMQTEAQFAFSNYTSASKCNANSASAALNKWLKPRVPDGCVVYSFRHALRDRLRAVECPSDISDAIGGWSTSGIGHSYGDGYDLVVKQKWLQKIVI